Protein AF-A0AAV8UTL6-F1 (afdb_monomer_lite)

Radius of gyration: 18.71 Å; chains: 1; bounding box: 54×43×43 Å

Secondary structure (DSSP, 8-state):
--TTB---EEE-STTSPEEESEEEEE-TTS-EEEEESSPBPTT-HHHHHHHHHHHHHHTT--EEEEEEEEEGGG--HHHHT-S--EEEEE-GGGHHHHHHHHHTTPPBPTTSGGGTS-S-HHHHHHHHHSS---SPS--GGG-TT-HHHHHHHHHHHTT-EEEEEEEEE-SS--HHHHHHHHHHHHHHHT-S-TTS-------GGGGGTT-SPPPTT--

pLDDT: mean 83.45, std 11.79, range [44.88, 96.0]

Structure (mmCIF, N/CA/C/O backbone):
data_AF-A0AAV8UTL6-F1
#
_entry.id   AF-A0AAV8UTL6-F1
#
loop_
_atom_site.group_PDB
_atom_site.id
_atom_site.type_symbol
_atom_site.label_atom_id
_atom_site.label_alt_id
_atom_site.label_comp_id
_atom_site.label_asym_id
_atom_site.label_entity_id
_atom_site.label_seq_id
_atom_site.pdbx_PDB_ins_code
_atom_site.Cartn_x
_atom_site.Cartn_y
_atom_site.Cartn_z
_atom_site.occupancy
_atom_site.B_iso_or_equiv
_atom_site.auth_seq_id
_atom_site.auth_comp_id
_atom_site.auth_asym_id
_atom_site.auth_atom_id
_atom_site.pdbx_PDB_model_num
ATOM 1 N N . MET A 1 1 ? -0.624 -13.408 -18.157 1.00 60.72 1 MET A N 1
ATOM 2 C CA . MET A 1 1 ? -0.395 -11.960 -17.987 1.00 60.72 1 MET A CA 1
ATOM 3 C C . MET A 1 1 ? -1.710 -11.387 -17.497 1.00 60.72 1 MET A C 1
ATOM 5 O O . MET A 1 1 ? -2.721 -11.681 -18.124 1.00 60.72 1 MET A O 1
ATOM 9 N N . ASP A 1 2 ? -1.713 -10.711 -16.352 1.00 77.31 2 ASP A N 1
ATOM 10 C CA . ASP A 1 2 ? -2.924 -10.139 -15.753 1.00 77.31 2 ASP A CA 1
ATOM 11 C C . ASP A 1 2 ? -3.477 -9.016 -16.664 1.00 77.31 2 ASP A C 1
ATOM 13 O O . ASP A 1 2 ? -2.741 -8.070 -16.958 1.00 77.31 2 ASP A O 1
ATOM 17 N N . PRO A 1 3 ? -4.730 -9.112 -17.159 1.00 85.81 3 PRO A N 1
ATOM 18 C CA . PRO A 1 3 ? -5.322 -8.113 -18.052 1.00 85.81 3 PRO A CA 1
ATOM 19 C C . PRO A 1 3 ? -5.661 -6.782 -17.363 1.00 85.81 3 PRO A C 1
ATOM 21 O O . PRO A 1 3 ? -6.003 -5.810 -18.043 1.00 85.81 3 PRO A O 1
ATOM 24 N N . ASN A 1 4 ? -5.622 -6.728 -16.033 1.00 91.75 4 ASN A N 1
ATOM 25 C CA . ASN A 1 4 ? -5.938 -5.547 -15.239 1.00 91.75 4 ASN A CA 1
ATOM 26 C C . ASN A 1 4 ? -4.702 -4.703 -14.905 1.00 91.75 4 ASN A C 1
ATOM 28 O O . ASN A 1 4 ? -4.856 -3.586 -14.408 1.00 91.75 4 ASN A O 1
ATOM 32 N N . MET A 1 5 ? -3.501 -5.175 -15.248 1.00 90.38 5 MET A N 1
ATOM 33 C CA . MET A 1 5 ? -2.226 -4.486 -15.039 1.00 90.38 5 MET A CA 1
ATOM 34 C C . MET A 1 5 ? -1.613 -4.046 -16.370 1.00 90.38 5 MET A C 1
ATOM 36 O O . MET A 1 5 ? -1.829 -4.670 -17.411 1.00 90.38 5 MET A O 1
ATOM 40 N N . VAL A 1 6 ? -0.832 -2.962 -16.363 1.00 92.25 6 VAL A N 1
ATOM 41 C CA . VAL A 1 6 ? -0.047 -2.589 -17.550 1.00 92.25 6 VAL A CA 1
ATOM 42 C C . VAL A 1 6 ? 0.966 -3.710 -17.843 1.00 92.25 6 VAL A C 1
ATOM 44 O O . VAL A 1 6 ? 1.690 -4.125 -16.933 1.00 92.25 6 VAL A O 1
ATOM 47 N N . PRO A 1 7 ? 1.040 -4.222 -19.087 1.00 90.19 7 PRO A N 1
ATOM 48 C CA . PRO A 1 7 ? 1.925 -5.329 -19.413 1.00 90.19 7 PRO A CA 1
ATOM 49 C C . PRO A 1 7 ? 3.388 -4.893 -19.307 1.00 90.19 7 PRO A C 1
ATOM 51 O O . PRO A 1 7 ? 3.840 -3.994 -20.013 1.00 90.19 7 PRO A O 1
ATOM 54 N N . VAL A 1 8 ? 4.130 -5.567 -18.432 1.00 90.06 8 VAL A N 1
ATOM 55 C CA . VAL A 1 8 ? 5.570 -5.385 -18.231 1.00 90.06 8 VAL A CA 1
ATOM 56 C C . VAL A 1 8 ? 6.234 -6.754 -18.166 1.00 90.06 8 VAL A C 1
ATOM 58 O O . VAL A 1 8 ? 5.718 -7.681 -17.537 1.00 90.06 8 VAL A O 1
ATOM 61 N N . CYS A 1 9 ? 7.397 -6.857 -18.803 1.00 89.69 9 CYS A N 1
ATOM 62 C CA . CYS A 1 9 ? 8.352 -7.932 -18.591 1.00 89.69 9 CYS A CA 1
ATOM 63 C C . CYS A 1 9 ? 9.742 -7.336 -18.365 1.00 89.69 9 CYS A C 1
ATOM 65 O O . CYS A 1 9 ? 10.121 -6.369 -19.031 1.00 89.69 9 CYS A O 1
ATOM 67 N N . GLY A 1 10 ? 10.502 -7.914 -17.443 1.00 86.31 10 GLY A N 1
ATOM 68 C CA . GLY A 1 10 ? 11.852 -7.467 -17.123 1.00 86.31 10 GLY A CA 1
ATOM 69 C C . GLY A 1 10 ? 12.799 -8.625 -16.845 1.00 86.31 10 GLY A C 1
ATOM 70 O O . GLY A 1 10 ? 12.427 -9.797 -16.896 1.00 86.31 10 GLY A O 1
ATOM 71 N N . ASN A 1 11 ? 14.050 -8.287 -16.543 1.00 84.19 11 ASN A N 1
ATOM 72 C CA . ASN A 1 11 ? 15.004 -9.253 -16.017 1.00 84.19 11 ASN A CA 1
ATOM 73 C C . ASN A 1 11 ? 14.690 -9.495 -14.529 1.00 84.19 11 ASN A C 1
ATOM 75 O O . ASN A 1 11 ? 14.707 -8.551 -13.737 1.00 84.19 11 ASN A O 1
ATOM 79 N N . GLY A 1 12 ? 14.386 -10.741 -14.167 1.00 76.88 12 GLY A N 1
ATOM 80 C CA . GLY A 1 12 ? 14.052 -11.165 -12.806 1.00 76.88 12 GLY A CA 1
ATOM 81 C C . GLY A 1 12 ? 15.261 -11.373 -11.893 1.00 76.88 12 GLY A C 1
ATOM 82 O O . GLY A 1 12 ? 15.083 -11.666 -10.713 1.00 76.88 12 GLY A O 1
ATOM 83 N N . GLY A 1 13 ? 16.483 -11.192 -12.403 1.00 72.19 13 GLY A N 1
ATOM 84 C CA . GLY A 1 13 ? 17.714 -11.269 -11.622 1.00 72.19 13 GLY A CA 1
ATOM 85 C C . GLY A 1 13 ? 18.656 -12.390 -12.079 1.00 72.19 13 GLY A C 1
ATOM 86 O O . GLY A 1 13 ? 18.600 -12.831 -13.230 1.00 72.19 13 GLY A O 1
ATOM 87 N N . PRO A 1 14 ? 19.586 -12.830 -11.212 1.00 61.88 14 PRO A N 1
ATOM 88 C CA . PRO A 1 14 ? 20.537 -13.886 -11.545 1.00 61.88 14 PRO A CA 1
ATOM 89 C C . PRO A 1 14 ? 19.804 -15.191 -11.890 1.00 61.88 14 PRO A C 1
ATOM 91 O O . PRO A 1 14 ? 18.953 -15.634 -11.126 1.00 61.88 14 PRO A O 1
ATOM 94 N N . GLY A 1 15 ? 20.152 -15.821 -13.018 1.00 67.31 15 GLY A N 1
ATOM 95 C CA . GLY A 1 15 ? 19.594 -17.126 -13.409 1.00 67.31 15 GLY A CA 1
ATOM 96 C C . GLY A 1 15 ? 18.555 -17.122 -14.539 1.00 67.31 15 GLY A C 1
ATOM 97 O O . GLY A 1 15 ? 17.850 -18.111 -14.686 1.00 67.31 15 GLY A O 1
ATOM 98 N N . PHE A 1 16 ? 18.478 -16.063 -15.359 1.00 58.34 16 PHE A N 1
ATOM 99 C CA . PHE A 1 16 ? 17.581 -15.977 -16.531 1.00 58.34 16 PHE A CA 1
ATOM 100 C C . PHE A 1 16 ? 16.080 -16.096 -16.204 1.00 58.34 16 PHE A C 1
ATOM 102 O O . PHE A 1 16 ? 15.302 -16.611 -17.007 1.00 58.34 16 PHE A O 1
ATOM 109 N N . SER A 1 17 ? 15.644 -15.600 -15.045 1.00 80.56 17 SER A N 1
ATOM 110 C CA . SER A 1 17 ? 14.216 -15.463 -14.753 1.00 80.56 17 SER A CA 1
ATOM 111 C C . SER A 1 17 ? 13.640 -14.223 -15.446 1.00 80.56 17 SER A C 1
ATOM 113 O O . SER A 1 17 ? 14.290 -13.181 -15.551 1.00 80.56 17 SER A O 1
ATOM 115 N N . ILE A 1 18 ? 12.408 -14.334 -15.941 1.00 84.75 18 ILE A N 1
ATOM 116 C CA . ILE A 1 18 ? 11.639 -13.195 -16.453 1.00 84.75 18 ILE A CA 1
ATOM 117 C C . ILE A 1 18 ? 10.796 -12.668 -15.297 1.00 84.75 18 ILE A C 1
ATOM 119 O O . ILE A 1 18 ? 10.034 -13.439 -14.715 1.00 84.75 18 ILE A O 1
ATOM 123 N N . SER A 1 19 ? 10.913 -11.375 -14.992 1.00 87.25 19 SER A N 1
ATOM 124 C CA . SER A 1 19 ? 9.990 -10.711 -14.072 1.00 87.25 19 SER A CA 1
ATOM 125 C C . SER A 1 19 ? 8.744 -10.219 -14.792 1.00 87.25 19 SER A C 1
ATOM 127 O O . SER A 1 19 ? 8.789 -9.883 -15.980 1.00 87.25 19 SER A O 1
ATOM 129 N N . THR A 1 20 ? 7.620 -10.183 -14.077 1.00 89.06 20 THR A N 1
ATOM 130 C CA . THR A 1 20 ? 6.315 -9.771 -14.626 1.00 89.06 20 THR A CA 1
ATOM 131 C 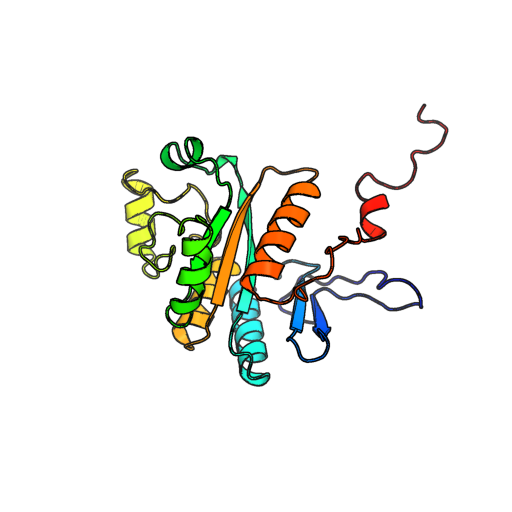C . THR A 1 20 ? 5.767 -8.511 -13.945 1.00 89.06 20 THR A C 1
ATOM 133 O O . THR A 1 20 ? 6.391 -7.950 -13.047 1.00 89.06 20 THR A O 1
ATOM 136 N N . GLY A 1 21 ? 4.606 -8.021 -14.396 1.00 86.56 21 GLY A N 1
ATOM 137 C CA . GLY A 1 21 ? 3.994 -6.784 -13.892 1.00 86.56 21 GLY A CA 1
ATOM 138 C C . GLY A 1 21 ? 3.586 -6.812 -12.412 1.00 86.56 21 GLY A C 1
ATOM 139 O O . GLY A 1 21 ? 3.448 -5.748 -11.809 1.00 86.56 21 GLY A O 1
ATOM 140 N N . CYS A 1 22 ? 3.416 -7.993 -11.819 1.00 89.38 22 CYS A N 1
ATOM 141 C CA . CYS A 1 22 ? 3.136 -8.172 -10.399 1.00 89.38 22 CYS A CA 1
ATOM 142 C C . CYS A 1 22 ? 3.635 -9.550 -9.960 1.00 89.38 22 CYS A C 1
ATOM 144 O O . CYS A 1 22 ? 3.341 -10.547 -10.619 1.00 89.38 22 CYS A O 1
ATOM 146 N N . GLU A 1 23 ? 4.399 -9.607 -8.875 1.00 89.00 23 GLU A N 1
ATOM 147 C CA . GLU A 1 23 ? 5.028 -10.841 -8.403 1.00 89.00 23 GLU A CA 1
ATOM 148 C C . GLU A 1 23 ? 4.709 -11.070 -6.931 1.00 89.00 23 GLU A C 1
ATOM 150 O O . GLU A 1 23 ? 4.752 -10.138 -6.130 1.00 89.00 23 GLU A O 1
ATOM 155 N N . MET A 1 24 ? 4.395 -12.315 -6.580 1.00 89.88 24 MET A N 1
ATOM 156 C CA . MET A 1 24 ? 4.140 -12.731 -5.206 1.00 89.88 24 MET A CA 1
ATOM 157 C C . MET A 1 24 ? 5.311 -13.575 -4.704 1.00 89.88 24 MET A C 1
ATOM 159 O O . MET A 1 24 ? 5.733 -14.517 -5.374 1.00 89.88 24 MET A O 1
ATOM 163 N N . PHE A 1 25 ? 5.819 -13.241 -3.523 1.00 89.19 25 PHE A N 1
ATOM 164 C CA . PHE A 1 25 ? 6.939 -13.907 -2.867 1.00 89.19 25 PHE A CA 1
ATOM 165 C C . PHE A 1 25 ? 6.471 -14.531 -1.554 1.00 89.19 25 PHE A C 1
ATOM 167 O O . PHE A 1 25 ? 5.815 -13.867 -0.754 1.00 89.19 25 PHE A O 1
ATOM 174 N N . ASP A 1 26 ? 6.821 -15.795 -1.326 1.00 88.88 26 ASP A N 1
ATOM 175 C CA . ASP A 1 26 ? 6.614 -16.476 -0.045 1.00 88.88 26 ASP A CA 1
ATOM 176 C C . ASP A 1 26 ? 7.681 -16.021 0.961 1.00 88.88 26 ASP A C 1
ATOM 178 O O . ASP A 1 26 ? 8.877 -16.011 0.655 1.00 88.88 26 ASP A O 1
ATOM 182 N N . LEU A 1 27 ? 7.248 -15.638 2.162 1.00 87.25 27 LEU A N 1
ATOM 183 C CA . LEU A 1 27 ? 8.110 -15.201 3.261 1.00 87.25 27 LEU A CA 1
ATOM 184 C C . LEU A 1 27 ? 8.444 -16.339 4.242 1.00 87.25 27 LEU A C 1
ATOM 186 O O . LEU A 1 27 ? 8.689 -16.096 5.425 1.00 87.25 27 LEU A O 1
ATOM 190 N N . GLY A 1 28 ? 8.437 -17.589 3.775 1.00 84.75 28 GLY A N 1
ATOM 191 C CA . GLY A 1 28 ? 8.820 -18.763 4.557 1.00 84.75 28 GLY A CA 1
ATOM 192 C C . GLY A 1 28 ? 7.801 -19.097 5.642 1.00 84.75 28 GLY A C 1
ATOM 193 O O . GLY A 1 28 ? 8.176 -19.351 6.786 1.00 84.75 28 GLY A O 1
ATOM 194 N N . GLY A 1 29 ? 6.511 -19.035 5.306 1.00 82.62 29 GLY A N 1
ATOM 195 C CA . GLY A 1 29 ? 5.413 -19.306 6.244 1.00 82.62 29 GLY A CA 1
ATOM 196 C C . GLY A 1 29 ? 5.044 -18.141 7.170 1.00 82.62 29 GLY A C 1
ATOM 197 O O . GLY A 1 29 ? 4.105 -18.269 7.949 1.00 82.62 29 GLY A O 1
ATOM 198 N N . LYS A 1 30 ? 5.732 -16.993 7.073 1.00 83.19 30 LYS A N 1
ATOM 199 C CA . LYS A 1 30 ? 5.349 -15.748 7.768 1.00 83.19 30 LYS A CA 1
ATOM 200 C C . LYS A 1 30 ? 4.286 -14.931 7.022 1.00 83.19 30 LYS A C 1
ATOM 202 O O . LYS A 1 30 ? 3.764 -13.970 7.573 1.00 83.19 30 LYS A O 1
ATOM 207 N N . GLY A 1 31 ? 4.004 -15.279 5.767 1.00 88.00 31 GLY A N 1
ATOM 208 C CA . GLY A 1 31 ? 3.062 -14.577 4.899 1.00 88.00 31 GLY A CA 1
ATOM 209 C C . GLY A 1 31 ? 3.580 -14.455 3.469 1.00 88.00 31 GLY A C 1
ATOM 210 O O . GLY A 1 31 ? 4.500 -15.167 3.064 1.00 88.00 31 GLY A O 1
ATOM 211 N N . TYR A 1 32 ? 3.000 -13.519 2.723 1.00 91.12 32 TYR A N 1
ATOM 212 C CA . TYR A 1 32 ? 3.350 -13.244 1.334 1.00 91.12 32 TYR A CA 1
ATOM 213 C C . TYR A 1 32 ? 3.685 -11.764 1.150 1.00 91.12 32 TYR A C 1
ATOM 215 O O . TYR A 1 32 ? 3.046 -10.899 1.748 1.00 91.12 32 TYR A O 1
ATOM 223 N N . ALA A 1 33 ? 4.652 -11.466 0.285 1.00 91.75 33 ALA A N 1
ATOM 224 C CA . ALA A 1 33 ? 4.898 -10.117 -0.210 1.00 91.75 33 ALA A CA 1
ATOM 225 C C . ALA A 1 33 ? 4.444 -10.017 -1.667 1.00 91.75 33 ALA A C 1
ATOM 227 O O . ALA A 1 33 ? 4.865 -10.812 -2.504 1.00 91.75 33 ALA A O 1
ATOM 228 N N . LEU A 1 34 ? 3.610 -9.026 -1.976 1.00 92.19 34 LEU A N 1
ATOM 229 C CA . LEU A 1 34 ? 3.191 -8.724 -3.341 1.00 92.19 34 LEU A CA 1
ATOM 230 C C . LEU A 1 34 ? 3.924 -7.475 -3.834 1.00 92.19 34 LEU A C 1
ATOM 232 O O . LEU A 1 34 ? 3.836 -6.416 -3.214 1.00 92.19 34 LEU A O 1
ATOM 236 N N . LEU A 1 35 ? 4.633 -7.593 -4.954 1.00 91.31 35 LEU A N 1
ATOM 237 C CA . LEU A 1 35 ? 5.416 -6.515 -5.544 1.00 91.31 35 LEU A CA 1
ATOM 238 C C . LEU A 1 35 ? 4.849 -6.122 -6.913 1.00 91.31 35 LEU A C 1
ATOM 240 O O . LEU A 1 35 ? 5.167 -6.766 -7.919 1.00 91.31 35 LEU A O 1
ATOM 244 N N . PRO A 1 36 ? 4.041 -5.050 -6.991 1.00 90.75 36 PRO A N 1
ATOM 245 C CA . PRO A 1 36 ? 3.632 -4.498 -8.272 1.00 90.75 36 PRO A CA 1
ATOM 246 C C . PRO A 1 36 ? 4.821 -3.790 -8.939 1.00 90.75 36 PRO A C 1
ATOM 248 O O . PRO A 1 36 ? 5.465 -2.919 -8.353 1.00 90.75 36 PRO A O 1
ATOM 251 N N . ARG A 1 37 ? 5.118 -4.160 -10.187 1.00 89.81 37 ARG A N 1
ATOM 252 C CA . ARG A 1 37 ? 6.115 -3.502 -11.057 1.00 89.81 37 ARG A CA 1
ATOM 253 C C . ARG A 1 37 ? 5.480 -2.539 -12.052 1.00 89.81 37 ARG A C 1
ATOM 255 O O . ARG A 1 37 ? 6.174 -1.728 -12.658 1.00 89.81 37 ARG A O 1
ATOM 262 N N . ALA A 1 38 ? 4.170 -2.642 -12.222 1.00 91.88 38 ALA A N 1
ATOM 263 C CA . ALA A 1 38 ? 3.376 -1.801 -13.090 1.00 91.88 38 ALA A CA 1
ATOM 264 C C . ALA A 1 38 ? 2.117 -1.341 -12.340 1.00 91.88 38 ALA A C 1
ATOM 266 O O . ALA A 1 38 ? 1.667 -2.034 -11.428 1.00 91.88 38 ALA A O 1
ATOM 267 N N . PRO A 1 39 ? 1.532 -0.188 -12.690 1.00 91.69 39 PRO A N 1
ATOM 268 C CA . PRO A 1 39 ? 0.230 0.194 -12.165 1.00 91.69 39 PRO A CA 1
ATOM 269 C C . PRO A 1 39 ? -0.893 -0.623 -12.832 1.00 91.69 39 PRO A C 1
ATOM 271 O O . PRO A 1 39 ? -0.687 -1.216 -13.902 1.00 91.69 39 PRO A O 1
ATOM 274 N N . PRO A 1 40 ? -2.114 -0.595 -12.267 1.00 92.56 40 PRO A N 1
ATOM 275 C CA . PRO A 1 40 ? -3.302 -1.050 -12.973 1.00 92.56 40 PRO A CA 1
ATOM 276 C C . PRO A 1 40 ? -3.449 -0.354 -14.328 1.00 92.56 40 PRO A C 1
ATOM 278 O O . PRO A 1 40 ? -3.169 0.841 -14.467 1.00 92.56 40 PRO A O 1
ATOM 281 N N . ALA A 1 41 ? -3.918 -1.095 -15.327 1.00 92.50 41 ALA A N 1
ATOM 282 C CA . ALA A 1 41 ? -4.185 -0.551 -16.649 1.00 92.50 41 ALA A CA 1
ATOM 283 C C . ALA A 1 41 ? -5.256 0.561 -16.587 1.00 92.50 41 ALA A C 1
ATOM 285 O O . ALA A 1 41 ? -6.115 0.557 -15.693 1.00 92.50 41 ALA A O 1
ATOM 286 N N . PRO A 1 42 ? -5.252 1.523 -17.531 1.00 91.06 42 PRO A N 1
ATOM 287 C CA . PRO A 1 42 ? -6.240 2.598 -17.557 1.00 91.06 42 PRO A CA 1
ATOM 288 C C . PRO A 1 42 ? -7.679 2.067 -17.478 1.00 91.06 42 PRO A C 1
ATOM 290 O O . PRO A 1 42 ? -8.076 1.184 -18.235 1.00 91.06 42 PRO A O 1
ATOM 293 N N . GLY A 1 43 ? -8.460 2.585 -16.525 1.00 91.94 43 GLY A N 1
ATOM 294 C CA . GLY A 1 43 ? -9.843 2.151 -16.287 1.00 91.94 43 GLY A CA 1
ATOM 295 C C . GLY A 1 43 ? -9.999 0.785 -15.601 1.00 91.94 43 GLY A C 1
ATOM 296 O O . GLY A 1 43 ? -11.128 0.356 -15.378 1.00 91.94 43 GLY A O 1
ATOM 297 N N . ARG A 1 44 ? -8.905 0.105 -15.230 1.00 94.38 44 ARG A N 1
ATOM 298 C CA . ARG A 1 44 ? -8.929 -1.233 -14.610 1.00 94.38 44 ARG A CA 1
ATOM 299 C C . ARG A 1 44 ? -8.712 -1.247 -13.102 1.00 94.38 44 ARG A C 1
ATOM 301 O O . ARG A 1 44 ? -8.783 -2.314 -12.514 1.00 94.38 44 ARG A O 1
ATOM 308 N N . ALA A 1 45 ? -8.535 -0.095 -12.453 1.00 92.62 45 ALA A N 1
ATOM 309 C CA . ALA A 1 45 ? -8.282 -0.018 -11.010 1.00 92.62 45 ALA A CA 1
ATOM 310 C C . ALA A 1 45 ? -9.308 -0.786 -10.151 1.00 92.62 45 ALA A C 1
ATOM 312 O O . ALA A 1 45 ? -8.917 -1.477 -9.219 1.00 92.62 45 ALA A O 1
ATOM 313 N N . ALA A 1 46 ? -10.602 -0.710 -10.485 1.00 93.75 46 ALA A N 1
ATOM 314 C CA . ALA A 1 46 ? -11.644 -1.453 -9.771 1.00 93.75 46 ALA A CA 1
ATOM 315 C C . ALA A 1 46 ? -11.549 -2.971 -10.005 1.00 93.75 46 ALA A C 1
ATOM 317 O O . ALA A 1 46 ? -11.669 -3.745 -9.064 1.00 93.75 46 ALA A O 1
ATOM 318 N N . ALA A 1 47 ? -11.286 -3.394 -11.246 1.00 95.81 47 ALA A N 1
ATOM 319 C CA . ALA A 1 47 ? -11.112 -4.806 -11.575 1.00 95.81 47 ALA A CA 1
ATOM 320 C C . ALA A 1 47 ? -9.855 -5.393 -10.909 1.00 95.81 47 ALA A C 1
ATOM 322 O O . ALA A 1 47 ? -9.934 -6.464 -10.322 1.00 95.81 47 ALA A O 1
ATOM 323 N N . ALA A 1 48 ? -8.741 -4.653 -10.919 1.00 94.31 48 ALA A N 1
ATOM 324 C CA . ALA A 1 48 ? -7.505 -5.031 -10.237 1.00 94.31 48 ALA A CA 1
ATOM 325 C C . ALA A 1 48 ? -7.697 -5.138 -8.715 1.00 94.31 48 ALA A C 1
ATOM 327 O O . ALA A 1 48 ? -7.226 -6.086 -8.097 1.00 94.31 48 ALA A O 1
ATOM 328 N N . ALA A 1 49 ? -8.401 -4.181 -8.099 1.00 94.75 49 ALA A N 1
ATOM 329 C CA . ALA A 1 49 ? -8.687 -4.216 -6.664 1.00 94.75 49 ALA A CA 1
ATOM 330 C C . ALA A 1 49 ? -9.562 -5.420 -6.289 1.00 94.75 49 ALA A C 1
ATOM 332 O O . ALA A 1 49 ? -9.272 -6.111 -5.315 1.00 94.75 49 ALA A O 1
ATOM 333 N N . LYS A 1 50 ? -10.590 -5.699 -7.100 1.00 96.00 50 LYS A N 1
ATOM 334 C CA . LYS A 1 50 ? -11.450 -6.872 -6.948 1.00 96.00 50 LYS A CA 1
ATOM 335 C C . LYS A 1 50 ? -10.657 -8.176 -7.050 1.00 96.00 50 LYS A C 1
ATOM 337 O O . LYS A 1 50 ? -10.796 -9.026 -6.180 1.00 96.00 50 LYS A O 1
ATOM 342 N N . GLU A 1 51 ? -9.833 -8.321 -8.084 1.00 94.56 51 GLU A N 1
ATOM 343 C CA . GLU A 1 51 ? -9.017 -9.521 -8.303 1.00 94.56 51 GLU A CA 1
ATOM 344 C C . GLU A 1 51 ? -8.010 -9.737 -7.170 1.00 94.56 51 GLU A C 1
ATOM 346 O O . GLU A 1 51 ? -7.847 -10.860 -6.696 1.00 94.56 51 GLU A O 1
ATOM 351 N N . LEU A 1 52 ? -7.393 -8.664 -6.666 1.00 93.19 52 LEU A N 1
ATOM 352 C CA . LEU A 1 52 ? -6.520 -8.753 -5.501 1.00 93.19 52 LEU A CA 1
ATOM 353 C C . LEU A 1 52 ? -7.296 -9.198 -4.252 1.00 93.19 52 LEU A C 1
ATOM 355 O O . LEU A 1 52 ? -6.836 -10.090 -3.543 1.00 93.19 52 LEU A O 1
ATOM 359 N N . ALA A 1 53 ? -8.479 -8.633 -3.995 1.00 94.31 53 ALA A N 1
ATOM 360 C CA . ALA A 1 53 ? -9.329 -9.054 -2.880 1.00 94.31 53 ALA A CA 1
ATOM 361 C C . ALA A 1 53 ? -9.769 -10.527 -3.004 1.00 94.31 53 ALA A C 1
ATOM 363 O O . ALA A 1 53 ? -9.750 -11.256 -2.010 1.00 94.31 53 ALA A O 1
ATOM 364 N N . ASP A 1 54 ? -10.103 -10.985 -4.216 1.00 94.56 54 ASP A N 1
ATOM 365 C CA . ASP A 1 54 ? -10.408 -12.393 -4.508 1.00 94.56 54 ASP A CA 1
ATOM 366 C C . ASP A 1 54 ? -9.190 -13.291 -4.197 1.00 94.56 54 ASP A C 1
ATOM 368 O O . ASP A 1 54 ? -9.323 -14.329 -3.540 1.00 94.56 54 ASP A O 1
ATOM 372 N N . LEU A 1 55 ? -7.987 -12.869 -4.607 1.00 91.25 55 LEU A N 1
ATOM 373 C CA . LEU A 1 55 ? -6.736 -13.582 -4.342 1.00 91.25 55 LEU A CA 1
ATOM 374 C C . LEU A 1 55 ? -6.462 -13.709 -2.838 1.00 91.25 55 LEU A C 1
ATOM 376 O O . LEU A 1 55 ? -6.227 -14.819 -2.360 1.00 91.25 55 LEU A O 1
ATOM 380 N N . ILE A 1 56 ? -6.539 -12.603 -2.095 1.00 92.06 56 ILE A N 1
ATOM 381 C CA . ILE A 1 56 ? -6.345 -12.554 -0.635 1.00 92.06 56 ILE A CA 1
ATOM 382 C C . ILE A 1 56 ? -7.281 -13.545 0.058 1.00 92.06 56 ILE A C 1
ATOM 384 O O . ILE A 1 56 ? -6.840 -14.368 0.863 1.00 92.06 56 ILE A O 1
ATOM 388 N N . GLN A 1 57 ? -8.568 -13.493 -0.286 1.00 91.00 57 GLN A N 1
ATOM 389 C CA . GLN A 1 57 ? -9.582 -14.338 0.330 1.00 91.00 57 GLN A CA 1
ATOM 390 C C . GLN A 1 57 ? -9.353 -15.821 0.010 1.00 91.00 57 GLN A C 1
ATOM 392 O O . GLN A 1 57 ? -9.480 -16.667 0.893 1.00 91.00 57 GLN A O 1
ATOM 397 N N . SER A 1 58 ? -8.958 -16.144 -1.228 1.00 91.56 58 SER A N 1
ATOM 398 C CA . SER A 1 58 ? -8.660 -17.525 -1.636 1.00 91.56 58 SER A CA 1
ATOM 399 C C . SER A 1 58 ? -7.447 -18.134 -0.922 1.00 91.56 58 SER A C 1
ATOM 401 O O . SER A 1 58 ? -7.402 -19.348 -0.737 1.00 91.56 58 SER A O 1
ATOM 403 N N . HIS A 1 59 ? -6.495 -17.304 -0.487 1.00 88.31 59 HIS A N 1
ATOM 404 C CA . HIS A 1 59 ? -5.297 -17.734 0.240 1.00 88.31 59 HIS A CA 1
ATOM 405 C C . HIS A 1 59 ? -5.475 -17.706 1.766 1.00 88.31 59 HIS A C 1
ATOM 407 O O . HIS A 1 59 ? -4.541 -18.047 2.487 1.00 88.31 59 HIS A O 1
ATOM 413 N N . GLY A 1 60 ? -6.653 -17.312 2.269 1.00 86.38 60 GLY A N 1
ATOM 414 C CA . GLY A 1 60 ? -6.923 -17.245 3.706 1.00 86.38 60 GLY A CA 1
ATOM 415 C C . GLY A 1 60 ? -6.042 -16.235 4.444 1.00 86.38 60 GLY A C 1
ATOM 416 O O . GLY A 1 60 ? -5.732 -16.438 5.614 1.00 86.38 60 GLY A O 1
ATOM 417 N N . VAL A 1 61 ? -5.603 -15.173 3.762 1.00 88.00 61 VAL A N 1
ATOM 418 C CA . VAL A 1 61 ? -4.782 -14.120 4.372 1.00 88.00 61 VAL A CA 1
ATOM 419 C C . VAL A 1 61 ? -5.630 -13.348 5.385 1.00 88.00 61 VAL A C 1
ATOM 421 O O . VAL A 1 61 ? -6.658 -12.776 5.026 1.00 88.00 61 VAL A O 1
ATOM 424 N N . GLU A 1 62 ? -5.195 -13.336 6.647 1.00 85.62 62 GLU A N 1
ATOM 425 C CA . GLU A 1 62 ? -5.937 -12.713 7.752 1.00 85.62 62 GLU A CA 1
ATOM 426 C C . GLU A 1 62 ? -5.812 -11.186 7.762 1.00 85.62 62 GLU A C 1
ATOM 428 O O . GLU A 1 62 ? -6.792 -10.486 8.009 1.00 85.62 62 GLU A O 1
ATOM 433 N N . GLU A 1 63 ? -4.616 -10.670 7.472 1.00 90.31 63 GLU A N 1
ATOM 434 C CA . GLU A 1 63 ? -4.294 -9.246 7.537 1.00 90.31 63 GLU A CA 1
ATOM 435 C C . GLU A 1 63 ? -3.433 -8.818 6.346 1.00 90.31 63 GLU A C 1
ATOM 437 O O . GLU A 1 63 ? -2.534 -9.535 5.905 1.00 90.31 63 GLU A O 1
ATOM 442 N N . ILE A 1 64 ? -3.683 -7.609 5.845 1.00 93.75 64 ILE A N 1
ATOM 443 C CA . ILE A 1 64 ? -2.919 -6.992 4.761 1.00 93.75 64 ILE A CA 1
ATOM 444 C C . ILE A 1 64 ? -2.297 -5.703 5.271 1.00 93.75 64 ILE A C 1
ATOM 446 O O . ILE A 1 64 ? -2.988 -4.827 5.795 1.00 93.75 64 ILE A O 1
ATOM 450 N N . PHE A 1 65 ? -0.999 -5.553 5.027 1.00 94.62 65 PHE A N 1
ATOM 451 C CA . PHE A 1 65 ? -0.272 -4.316 5.266 1.00 94.62 65 PHE A CA 1
ATOM 452 C C . PHE A 1 65 ? 0.199 -3.729 3.933 1.00 94.62 65 PHE A C 1
ATOM 454 O O . PHE A 1 65 ? 1.126 -4.235 3.304 1.00 94.62 65 PHE A O 1
ATOM 461 N N . LEU A 1 66 ? -0.473 -2.675 3.476 1.00 95.25 66 LEU A N 1
ATOM 462 C CA . LEU A 1 66 ? -0.192 -2.000 2.217 1.00 95.25 66 LEU A CA 1
ATOM 463 C C . LEU A 1 66 ? 0.702 -0.783 2.442 1.00 95.25 66 LEU A C 1
ATOM 465 O O . LEU A 1 66 ? 0.388 0.094 3.244 1.00 95.25 66 LEU A O 1
ATOM 469 N N . LEU A 1 67 ? 1.774 -0.702 1.662 1.00 95.31 67 LEU A N 1
ATOM 470 C CA . LEU A 1 67 ? 2.644 0.465 1.595 1.00 95.31 67 LEU A CA 1
ATOM 471 C C . LEU A 1 67 ? 2.207 1.374 0.451 1.00 95.31 67 LEU A C 1
ATOM 473 O O . LEU A 1 67 ? 2.073 0.931 -0.691 1.00 95.31 67 LEU A O 1
ATOM 477 N N . ALA A 1 68 ? 1.976 2.643 0.760 1.00 93.75 68 ALA A N 1
ATOM 478 C CA . ALA A 1 68 ? 1.549 3.641 -0.204 1.00 93.75 68 ALA A CA 1
ATOM 479 C C . ALA A 1 68 ? 2.232 4.986 0.058 1.00 93.75 68 ALA A C 1
ATOM 481 O O . ALA A 1 68 ? 2.764 5.260 1.134 1.00 93.75 68 ALA A O 1
ATOM 482 N N . SER A 1 69 ? 2.175 5.867 -0.931 1.00 91.81 69 SER A N 1
ATOM 483 C CA . SER A 1 69 ? 2.653 7.236 -0.799 1.00 91.81 69 SER A CA 1
ATOM 484 C C . SER A 1 69 ? 1.634 8.237 -1.329 1.00 91.81 69 SER A C 1
ATOM 486 O O . SER A 1 69 ? 0.702 7.890 -2.061 1.00 91.81 69 SER A O 1
ATOM 488 N N . SER A 1 70 ? 1.800 9.491 -0.923 1.00 89.19 70 SER A N 1
ATOM 489 C CA . SER A 1 70 ? 1.098 10.633 -1.503 1.00 89.19 70 SER A CA 1
ATOM 490 C C . SER A 1 70 ? 2.057 11.801 -1.706 1.00 89.19 70 SER A C 1
ATOM 492 O O . SER A 1 70 ? 3.131 11.854 -1.105 1.00 89.19 70 SER A O 1
ATOM 494 N N . TYR A 1 71 ? 1.660 12.749 -2.549 1.00 87.19 71 TYR A N 1
ATOM 495 C CA . TYR A 1 71 ? 2.464 13.923 -2.855 1.00 87.19 71 TYR A CA 1
ATOM 496 C C . TYR A 1 71 ? 2.577 14.847 -1.637 1.00 87.19 71 TYR A C 1
ATOM 498 O O . TYR A 1 71 ? 1.569 15.302 -1.093 1.00 87.19 71 TYR A O 1
ATOM 506 N N . ALA A 1 72 ? 3.806 15.161 -1.224 1.00 87.06 72 ALA A N 1
ATOM 507 C CA . ALA A 1 72 ? 4.069 15.978 -0.041 1.00 87.06 72 ALA A CA 1
ATOM 508 C C . ALA A 1 72 ? 3.528 17.410 -0.144 1.00 87.06 72 ALA A C 1
ATOM 510 O O . ALA A 1 72 ? 3.133 17.975 0.873 1.00 87.06 72 ALA A O 1
ATOM 511 N N . GLY A 1 73 ? 3.434 17.974 -1.353 1.00 83.50 73 GLY A N 1
ATOM 512 C CA . GLY A 1 73 ? 2.817 19.288 -1.562 1.00 83.50 73 GLY A CA 1
ATOM 513 C C . GLY A 1 73 ? 1.298 19.312 -1.346 1.00 83.50 73 GLY A C 1
ATOM 514 O O . GLY A 1 73 ? 0.715 20.387 -1.312 1.00 83.50 73 GLY A O 1
ATOM 515 N N . GLY A 1 74 ? 0.652 18.150 -1.182 1.00 77.69 74 GLY A N 1
ATOM 516 C CA . GLY A 1 74 ? -0.761 18.040 -0.803 1.00 77.69 74 GLY A CA 1
ATOM 517 C C . GLY A 1 74 ? -1.026 18.152 0.705 1.00 77.69 74 GLY A C 1
ATOM 518 O O . GLY A 1 74 ? -2.185 18.127 1.128 1.00 77.69 74 GLY A O 1
ATOM 519 N N . ARG A 1 75 ? 0.029 18.253 1.528 1.00 83.88 75 ARG A N 1
ATOM 520 C CA . ARG A 1 75 ? -0.094 18.414 2.984 1.00 83.88 75 ARG A CA 1
ATOM 521 C C . ARG A 1 75 ? -0.732 19.757 3.337 1.00 83.88 75 ARG A C 1
ATOM 523 O O . ARG A 1 75 ? -0.413 20.775 2.729 1.00 83.88 75 ARG A O 1
ATOM 530 N N . ARG A 1 76 ? -1.592 19.760 4.357 1.00 77.62 76 ARG A N 1
ATOM 531 C CA . ARG A 1 76 ? -2.164 20.989 4.940 1.00 77.62 76 ARG A CA 1
ATOM 532 C C . ARG A 1 76 ? -1.333 21.492 6.119 1.00 77.62 76 ARG A C 1
ATOM 534 O O . ARG A 1 76 ? -0.554 20.736 6.693 1.00 77.62 76 ARG A O 1
ATOM 541 N N . ASP A 1 77 ? -1.551 22.739 6.528 1.00 74.81 77 ASP A N 1
ATOM 542 C CA . ASP A 1 77 ? -0.813 23.403 7.615 1.00 74.81 77 ASP A CA 1
ATOM 543 C C . ASP A 1 77 ? -0.773 22.590 8.915 1.00 74.81 77 ASP A C 1
ATOM 545 O O . ASP A 1 77 ? 0.286 22.455 9.528 1.00 74.81 77 ASP A O 1
ATOM 549 N N . ALA A 1 78 ? -1.896 21.964 9.289 1.00 70.69 78 ALA A N 1
ATOM 550 C CA . ALA A 1 78 ? -1.980 21.081 10.456 1.00 70.69 78 ALA A CA 1
ATOM 551 C C . ALA A 1 78 ? -0.977 19.917 10.398 1.00 70.69 78 ALA A C 1
ATOM 553 O O . ALA A 1 78 ? -0.507 19.439 11.425 1.00 70.69 78 ALA A O 1
ATOM 554 N N . GLN A 1 79 ? -0.627 19.482 9.189 1.00 77.12 79 GLN A N 1
ATOM 555 C CA . GLN A 1 79 ? 0.327 18.413 8.953 1.00 77.12 79 GLN A CA 1
ATOM 556 C C . GLN A 1 79 ? 1.744 18.958 8.850 1.00 77.12 79 GLN A C 1
ATOM 558 O O . GLN A 1 79 ? 2.660 18.241 9.212 1.00 77.12 79 GLN A O 1
ATOM 563 N N . LEU A 1 80 ? 1.968 20.188 8.374 1.00 78.00 80 LEU A N 1
ATOM 564 C CA . LEU A 1 80 ? 3.309 20.786 8.265 1.00 78.00 80 LEU A CA 1
ATOM 565 C C . LEU A 1 80 ? 3.983 20.996 9.627 1.00 78.00 80 LEU A C 1
ATOM 567 O O . LEU A 1 80 ? 5.206 20.916 9.709 1.00 78.00 80 LEU A O 1
ATOM 571 N N . GLY A 1 81 ? 3.193 21.231 10.679 1.00 74.12 81 GLY A N 1
ATOM 572 C CA . GLY A 1 81 ? 3.684 21.318 12.058 1.00 74.12 81 GLY A CA 1
ATOM 573 C C . GLY A 1 81 ? 3.981 19.967 12.721 1.00 74.12 81 GLY A C 1
ATOM 574 O O . GLY A 1 81 ? 4.611 19.943 13.776 1.00 74.12 81 GLY A O 1
ATOM 575 N N . ASP A 1 82 ? 3.539 18.857 12.123 1.00 78.25 82 ASP A N 1
ATOM 576 C CA . ASP A 1 82 ? 3.817 17.503 12.601 1.00 78.25 82 ASP A CA 1
ATOM 577 C C . ASP A 1 82 ? 5.214 17.050 12.148 1.00 78.25 82 ASP A C 1
ATOM 579 O O . ASP A 1 82 ? 5.620 17.253 10.997 1.00 78.25 82 ASP A O 1
ATOM 583 N N . SER A 1 83 ? 5.950 16.413 13.059 1.00 74.88 83 SER A N 1
ATOM 584 C CA . SER A 1 83 ? 7.252 15.816 12.764 1.00 74.88 83 SER A CA 1
ATOM 585 C C . SER A 1 83 ? 7.128 14.561 11.898 1.00 74.88 83 SER A C 1
ATOM 587 O O . SER A 1 83 ? 8.074 14.218 11.186 1.00 74.88 83 SER A O 1
ATOM 589 N N . SER A 1 84 ? 5.975 13.887 11.917 1.00 86.06 84 SER A N 1
ATOM 590 C CA . SER A 1 84 ? 5.747 12.660 11.158 1.00 86.06 84 SER A CA 1
ATOM 591 C C . SER A 1 84 ? 5.211 12.926 9.750 1.00 86.06 84 SER A C 1
ATOM 593 O O . SER A 1 84 ? 4.188 13.581 9.551 1.00 86.06 84 SER A O 1
ATOM 595 N N . ARG A 1 85 ? 5.871 12.334 8.748 1.00 90.94 85 ARG A N 1
ATOM 596 C CA . ARG A 1 85 ? 5.387 12.266 7.353 1.00 90.94 85 ARG A CA 1
ATOM 597 C C . ARG A 1 85 ? 4.480 11.062 7.101 1.00 90.94 85 ARG A C 1
ATOM 599 O O . ARG A 1 85 ? 3.982 10.899 5.985 1.00 90.94 85 ARG A O 1
ATOM 606 N N . LEU A 1 86 ? 4.300 10.216 8.113 1.00 93.19 86 LEU A N 1
ATOM 607 C CA . LEU A 1 86 ? 3.521 8.992 8.039 1.00 93.19 86 LEU A CA 1
ATOM 608 C C . LEU A 1 86 ? 2.082 9.242 8.476 1.00 93.19 86 LEU A C 1
ATOM 610 O O . LEU A 1 86 ? 1.811 9.969 9.433 1.00 93.19 86 LEU A O 1
ATOM 614 N N . ARG A 1 87 ? 1.160 8.586 7.786 1.00 92.75 87 ARG A N 1
ATOM 615 C CA . ARG A 1 87 ? -0.247 8.445 8.155 1.00 92.75 87 ARG A CA 1
ATOM 616 C C . ARG A 1 87 ? -0.664 7.008 7.940 1.00 92.75 87 ARG A C 1
ATOM 618 O O . ARG A 1 87 ? -0.029 6.286 7.173 1.00 92.75 87 ARG A O 1
ATOM 625 N N . TYR A 1 88 ? -1.761 6.605 8.558 1.00 94.00 88 TYR A N 1
ATOM 626 C CA . TYR A 1 88 ? -2.372 5.332 8.218 1.00 94.00 88 TYR A CA 1
ATOM 627 C C . TYR A 1 88 ? -3.871 5.445 7.955 1.00 94.00 88 TYR A C 1
ATOM 629 O O . TYR A 1 88 ? -4.543 6.366 8.423 1.00 94.00 88 TYR A O 1
ATOM 637 N N . MET A 1 89 ? -4.379 4.476 7.201 1.00 94.19 89 MET A N 1
ATOM 638 C CA . MET A 1 89 ? -5.803 4.220 6.998 1.00 94.19 89 MET A CA 1
ATOM 639 C C . MET A 1 89 ? -6.071 2.735 7.240 1.00 94.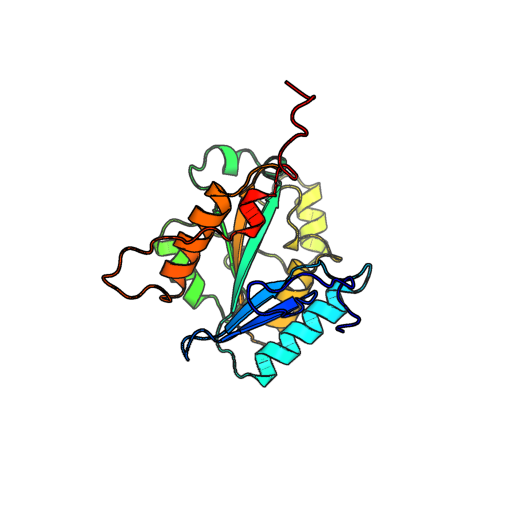19 89 MET A C 1
ATOM 641 O O . MET A 1 89 ? -5.208 1.908 6.952 1.00 94.19 89 MET A O 1
ATOM 645 N N . VAL A 1 90 ? -7.249 2.381 7.742 1.00 95.06 90 VAL A N 1
ATOM 646 C CA . VAL A 1 90 ? -7.628 0.987 8.015 1.00 95.06 90 VAL A CA 1
ATOM 647 C C . VAL A 1 90 ? -9.051 0.693 7.563 1.00 95.06 90 VAL A C 1
ATOM 649 O O . VAL A 1 90 ? -9.921 1.564 7.598 1.00 95.06 90 VAL A O 1
ATOM 652 N N . THR A 1 91 ? -9.310 -0.548 7.166 1.00 94.94 91 THR A N 1
ATOM 653 C CA . THR A 1 91 ? -10.676 -1.083 7.102 1.00 94.94 91 THR A CA 1
ATOM 654 C C . THR A 1 91 ? -11.183 -1.394 8.513 1.00 94.94 91 THR A C 1
ATOM 656 O O . THR A 1 91 ? -10.405 -1.535 9.459 1.00 94.94 91 THR A O 1
ATOM 659 N N . THR A 1 92 ? -12.499 -1.515 8.674 1.00 93.44 92 THR A N 1
ATOM 660 C CA . THR A 1 92 ? -13.160 -1.847 9.950 1.00 93.44 92 THR A CA 1
ATOM 661 C C . THR A 1 92 ? -12.557 -3.081 10.628 1.00 93.44 92 THR A C 1
ATOM 663 O O . THR A 1 92 ? -12.272 -3.019 11.826 1.00 93.44 92 THR A O 1
ATOM 666 N N . PRO A 1 93 ? -12.284 -4.190 9.911 1.00 92.88 93 PRO A N 1
ATOM 667 C CA . PRO A 1 93 ? -11.686 -5.377 10.523 1.00 92.88 93 PRO A CA 1
ATOM 668 C C . PRO A 1 93 ? -10.245 -5.156 11.018 1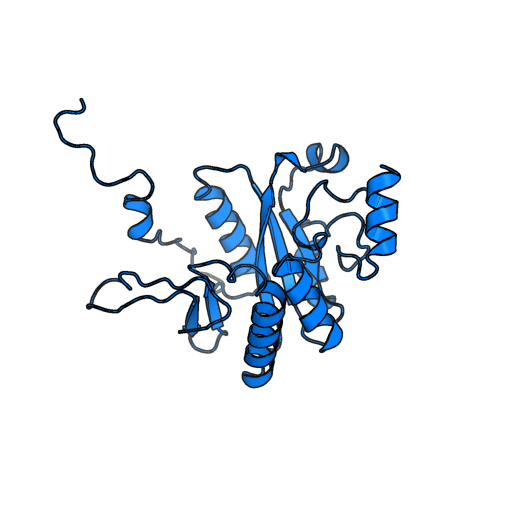.00 92.88 93 PRO A C 1
ATOM 670 O O . PRO A 1 93 ? -9.797 -5.862 11.917 1.00 92.88 93 PRO A O 1
ATOM 673 N N . ALA A 1 94 ? -9.531 -4.156 10.488 1.00 92.19 94 ALA A N 1
ATOM 674 C CA . ALA A 1 94 ? -8.148 -3.836 10.846 1.00 92.19 94 ALA A CA 1
ATOM 675 C C . ALA A 1 94 ? -8.012 -2.802 11.984 1.00 92.19 94 ALA A C 1
ATOM 677 O O . ALA A 1 94 ? -6.902 -2.349 12.274 1.00 92.19 94 ALA A O 1
ATOM 678 N N . LEU A 1 95 ? -9.100 -2.436 12.678 1.00 88.56 95 LEU A N 1
ATOM 679 C CA . LEU A 1 95 ? -9.046 -1.466 13.783 1.00 88.56 95 LEU A CA 1
ATOM 680 C C . LEU A 1 95 ? -8.077 -1.881 14.904 1.00 88.56 95 LEU A C 1
ATOM 682 O O . LEU A 1 95 ? -7.408 -1.020 15.468 1.00 88.56 95 LEU A O 1
ATOM 686 N N . LYS A 1 96 ? -7.912 -3.182 15.174 1.00 85.25 96 LYS A N 1
ATOM 687 C CA . LYS A 1 96 ? -6.910 -3.670 16.142 1.00 85.25 96 LYS A CA 1
ATOM 688 C C . LYS A 1 96 ? -5.474 -3.376 15.700 1.00 85.25 96 LYS A C 1
ATOM 690 O O . LYS A 1 96 ? -4.640 -3.003 16.519 1.00 85.25 96 LYS A O 1
ATOM 695 N N . LEU A 1 97 ? -5.182 -3.480 14.402 1.00 84.19 97 LEU A N 1
ATOM 696 C CA . LEU A 1 97 ? -3.860 -3.148 13.868 1.00 84.19 97 LEU A CA 1
ATOM 697 C C . LEU A 1 97 ? -3.553 -1.649 14.019 1.00 84.19 97 LEU A C 1
ATOM 699 O O . LEU A 1 97 ? -2.401 -1.272 14.237 1.00 84.19 97 LEU A O 1
ATOM 703 N N . SER A 1 98 ? -4.587 -0.798 13.989 1.00 88.38 98 SER A N 1
ATOM 704 C CA . SER A 1 98 ? -4.439 0.646 14.210 1.00 88.38 98 SER A CA 1
ATOM 705 C C . SER A 1 98 ? -3.861 0.981 15.591 1.00 88.38 98 SER A C 1
ATOM 707 O O . SER A 1 98 ? -3.117 1.951 15.720 1.00 88.38 98 SER A O 1
ATOM 709 N N . GLU A 1 99 ? -4.111 0.157 16.615 1.00 89.62 99 GLU A N 1
ATOM 710 C CA . GLU A 1 99 ? -3.568 0.367 17.964 1.00 89.62 99 GLU A CA 1
ATOM 711 C C . GLU A 1 99 ? -2.035 0.267 17.981 1.00 89.62 99 GLU A C 1
ATOM 713 O O . GLU A 1 99 ? -1.373 1.058 18.656 1.00 89.62 99 GLU A O 1
ATOM 718 N N . ARG A 1 100 ? -1.457 -0.641 17.178 1.00 90.12 100 ARG A N 1
ATOM 719 C CA . ARG A 1 100 ? 0.003 -0.806 17.030 1.00 90.12 100 ARG A CA 1
ATOM 720 C C . ARG A 1 100 ? 0.649 0.405 16.360 1.00 90.12 100 ARG A C 1
ATOM 722 O O . ARG A 1 100 ? 1.753 0.798 16.718 1.00 90.12 100 ARG A O 1
ATOM 729 N N . LEU A 1 101 ? -0.040 1.012 15.396 1.00 92.69 101 LEU A N 1
ATOM 730 C CA . LEU A 1 101 ? 0.423 2.227 14.723 1.00 92.69 101 LEU A CA 1
ATOM 731 C C . LEU A 1 101 ? 0.321 3.448 15.646 1.00 92.69 101 LEU A C 1
ATOM 733 O O . LEU A 1 101 ? 1.270 4.229 15.750 1.00 92.69 101 LEU A O 1
ATOM 737 N N . ARG A 1 102 ? -0.795 3.575 16.376 1.00 91.69 102 ARG A N 1
ATOM 738 C CA . ARG A 1 102 ? -1.006 4.651 17.359 1.00 91.69 102 ARG A CA 1
ATOM 739 C C . ARG A 1 102 ? 0.020 4.602 18.486 1.00 91.69 102 ARG A C 1
ATOM 741 O O . ARG A 1 102 ? 0.531 5.651 18.868 1.00 91.69 102 ARG A O 1
ATOM 748 N N . SER A 1 103 ? 0.363 3.417 18.997 1.00 90.81 103 SER A N 1
ATOM 749 C CA . SER A 1 103 ? 1.368 3.274 20.064 1.00 90.81 103 SER A CA 1
ATOM 750 C C . SER A 1 103 ? 2.775 3.700 19.628 1.00 90.81 103 SER A C 1
ATOM 752 O O . SER A 1 103 ? 3.583 4.094 20.467 1.00 90.81 103 SER A O 1
ATOM 754 N N . ARG A 1 104 ? 3.051 3.699 18.317 1.00 88.69 104 ARG A N 1
ATOM 755 C CA . ARG A 1 104 ? 4.272 4.253 17.714 1.00 88.69 104 ARG A CA 1
ATOM 756 C C . ARG A 1 104 ? 4.202 5.743 17.388 1.00 88.69 104 ARG A C 1
ATOM 758 O O . ARG A 1 104 ? 5.145 6.279 16.813 1.00 88.69 104 ARG A O 1
ATOM 765 N N . GLY A 1 105 ? 3.111 6.413 17.750 1.00 91.81 105 GLY A N 1
ATOM 766 C CA . GLY A 1 105 ? 2.911 7.826 17.453 1.00 91.81 105 GLY A CA 1
ATOM 767 C C . GLY A 1 105 ? 2.650 8.107 15.975 1.00 91.81 105 GLY A C 1
ATOM 768 O O . GLY A 1 105 ? 2.765 9.256 15.563 1.00 91.81 105 GLY A O 1
ATOM 769 N N . ILE A 1 106 ? 2.303 7.092 15.171 1.00 93.12 106 ILE A N 1
ATOM 770 C CA . ILE A 1 106 ? 1.892 7.303 13.781 1.00 93.12 106 ILE A CA 1
ATOM 771 C C . ILE A 1 106 ? 0.414 7.709 13.807 1.00 93.12 106 ILE A C 1
ATOM 773 O O . ILE A 1 106 ? -0.419 6.926 14.274 1.00 93.12 106 ILE A O 1
ATOM 777 N N . PRO A 1 107 ? 0.059 8.916 13.344 1.00 92.00 107 PRO A N 1
ATOM 778 C CA . PRO A 1 107 ? -1.317 9.383 13.408 1.00 92.00 107 PRO A CA 1
ATOM 779 C C . PRO A 1 107 ? -2.182 8.771 12.298 1.00 92.00 107 PRO A C 1
ATOM 781 O O . PRO A 1 107 ? -1.713 8.458 11.198 1.00 92.00 107 PRO A O 1
ATOM 784 N N . VAL A 1 108 ? -3.472 8.610 12.600 1.00 91.38 108 VAL A N 1
ATOM 785 C CA . VAL A 1 108 ? -4.491 8.261 11.601 1.00 91.38 108 VAL A CA 1
ATOM 786 C C . VAL A 1 108 ? -4.609 9.390 10.579 1.00 91.38 108 VAL A C 1
ATOM 788 O O . VAL A 1 108 ? -4.403 10.557 10.912 1.00 91.38 108 VAL A O 1
ATOM 791 N N . MET A 1 109 ? -4.936 9.050 9.335 1.00 88.56 109 MET A N 1
ATOM 792 C CA . MET A 1 109 ? -5.206 10.048 8.309 1.00 88.56 109 MET A CA 1
ATOM 793 C C . MET A 1 109 ? -6.381 10.950 8.709 1.00 88.56 109 MET A C 1
ATOM 795 O O . MET A 1 109 ? -7.451 10.489 9.107 1.00 88.56 109 MET A O 1
ATOM 799 N N . GLU A 1 110 ? -6.183 12.256 8.596 1.00 83.38 110 GLU A N 1
ATOM 800 C CA . GLU A 1 110 ? -7.158 13.251 9.016 1.00 83.38 110 GLU A CA 1
ATOM 801 C C . GLU A 1 110 ? -8.423 13.231 8.138 1.00 83.38 110 GLU A C 1
ATOM 803 O O . GLU A 1 110 ? -8.379 12.965 6.938 1.00 83.38 110 GLU A O 1
ATOM 808 N N . GLY A 1 111 ? -9.573 13.547 8.743 1.00 75.75 111 GLY A N 1
ATOM 809 C CA . GLY A 1 111 ? -10.870 13.667 8.062 1.00 75.75 111 GLY A CA 1
ATOM 810 C C . GLY A 1 111 ? -11.642 12.361 7.851 1.00 75.75 111 GLY A C 1
ATOM 811 O O . GLY A 1 111 ? -12.804 12.415 7.474 1.00 75.75 111 GLY A O 1
ATOM 812 N N . GLY A 1 112 ? -11.054 11.199 8.145 1.00 79.25 112 GLY A N 1
ATOM 813 C CA . GLY A 1 112 ? -11.728 9.899 8.017 1.00 79.25 112 GLY A CA 1
ATOM 814 C C . GLY A 1 112 ? -12.054 9.193 9.334 1.00 79.25 112 GLY A C 1
ATOM 815 O O . GLY A 1 112 ? -12.205 7.971 9.351 1.00 79.25 112 GLY A O 1
ATOM 816 N N . GLY A 1 113 ? -12.096 9.931 10.448 1.00 84.19 113 GLY A N 1
ATOM 817 C CA . GLY A 1 113 ? -12.309 9.365 11.785 1.00 84.19 113 GLY A CA 1
ATOM 818 C C . GLY A 1 113 ? -11.271 8.293 12.137 1.00 84.19 113 GLY A C 1
ATOM 819 O O . GLY A 1 113 ? -10.106 8.402 11.760 1.00 84.19 113 GLY A O 1
ATOM 820 N N . ASP A 1 114 ? -11.696 7.231 12.822 1.00 87.75 114 ASP A N 1
ATOM 821 C CA . ASP A 1 114 ? -10.798 6.145 13.239 1.00 87.75 114 ASP A CA 1
ATOM 822 C C . ASP A 1 114 ? -10.273 5.280 12.090 1.00 87.75 114 ASP A C 1
ATOM 824 O O . ASP A 1 114 ? -9.225 4.647 12.233 1.00 87.75 114 ASP A O 1
ATOM 828 N N . LYS A 1 115 ? -10.968 5.273 10.947 1.00 89.19 115 LYS A N 1
ATOM 829 C CA . LYS A 1 115 ? -10.523 4.576 9.735 1.00 89.19 115 LYS A CA 1
ATOM 830 C C . LYS A 1 115 ? -9.482 5.379 8.960 1.00 89.19 115 LYS A C 1
ATOM 832 O O . LYS A 1 115 ? -8.687 4.802 8.226 1.00 89.19 115 LYS A O 1
ATOM 837 N N . GLY A 1 116 ? -9.504 6.704 9.070 1.00 87.69 116 GLY A N 1
ATOM 838 C CA . GLY A 1 116 ? -8.678 7.606 8.267 1.00 87.69 116 GLY A CA 1
ATOM 839 C C . GLY A 1 116 ? -9.121 7.759 6.806 1.00 87.69 116 GLY A C 1
ATOM 840 O O . GLY A 1 116 ? -8.462 8.434 6.020 1.00 87.69 116 GLY A O 1
ATOM 841 N N . TRP A 1 117 ? -10.257 7.176 6.419 1.00 86.94 117 TRP A N 1
ATOM 842 C CA . TRP A 1 117 ? -10.887 7.413 5.121 1.00 86.94 117 TRP A CA 1
ATOM 843 C C . TRP A 1 117 ? -12.415 7.392 5.242 1.00 86.94 117 TRP A C 1
ATOM 845 O O . TRP A 1 117 ? -12.963 6.826 6.185 1.00 86.94 117 TRP A O 1
ATOM 855 N N . VAL A 1 118 ? -13.088 8.044 4.292 1.00 80.25 118 VAL A N 1
ATOM 856 C CA . VAL A 1 118 ? -14.550 8.197 4.260 1.00 80.25 118 VAL A CA 1
ATOM 857 C C . VAL A 1 118 ? -15.127 7.365 3.117 1.00 80.25 118 VAL A C 1
ATOM 859 O O . VAL A 1 118 ? -14.644 7.441 1.982 1.00 80.25 118 VAL A O 1
ATOM 862 N N . GLU A 1 119 ? -16.168 6.589 3.405 1.00 76.00 119 GLU A N 1
ATOM 863 C CA . GLU A 1 119 ? -16.899 5.793 2.411 1.00 76.00 119 GLU A CA 1
ATOM 864 C C . GLU A 1 119 ? -17.805 6.671 1.538 1.00 76.00 119 GLU A C 1
ATOM 866 O O . GLU A 1 119 ? -17.823 6.520 0.316 1.00 76.00 119 GLU A O 1
ATOM 871 N N . ASP A 1 120 ? -18.503 7.632 2.147 1.00 79.00 120 ASP A N 1
ATOM 872 C CA . ASP A 1 120 ? -19.419 8.535 1.453 1.00 79.00 120 ASP A CA 1
ATOM 873 C C . ASP A 1 120 ? -18.664 9.573 0.602 1.00 79.00 120 ASP A C 1
ATOM 875 O O . ASP A 1 120 ? -17.948 10.448 1.091 1.00 79.00 120 ASP A O 1
ATOM 879 N N . LEU A 1 121 ? -18.838 9.468 -0.714 1.00 72.19 121 LEU A N 1
ATOM 880 C CA . LEU A 1 121 ? -18.209 10.346 -1.696 1.00 72.19 121 LEU A CA 1
ATOM 881 C C . LEU A 1 121 ? -18.827 11.747 -1.706 1.00 72.19 121 LEU A C 1
ATOM 883 O O . LEU A 1 121 ? -18.116 12.708 -1.994 1.00 72.19 121 LEU A O 1
ATOM 887 N N . GLU A 1 122 ? -20.111 11.882 -1.371 1.00 74.25 122 GLU A N 1
ATOM 888 C CA . GLU A 1 122 ? -20.761 13.191 -1.264 1.00 74.25 122 GLU A CA 1
ATOM 889 C C . GLU A 1 122 ? -20.217 13.967 -0.069 1.00 74.25 122 GLU A C 1
ATOM 891 O O . GLU A 1 122 ? -20.034 15.184 -0.142 1.00 74.25 122 GLU A O 1
ATOM 896 N N . GLN A 1 123 ? -19.923 13.263 1.026 1.00 71.62 123 GLN A N 1
ATOM 897 C CA . GLN A 1 123 ? -19.266 13.854 2.183 1.00 71.62 123 GLN A CA 1
ATOM 898 C C . GLN A 1 123 ? -17.856 14.341 1.829 1.00 71.62 123 GLN A C 1
ATOM 900 O O . GLN A 1 123 ? -17.517 15.473 2.152 1.00 71.62 123 GLN A O 1
ATOM 905 N N . ILE A 1 124 ? -17.075 13.560 1.074 1.00 69.44 124 ILE A N 1
ATOM 906 C CA . ILE A 1 124 ? -15.746 13.987 0.598 1.00 69.44 124 ILE A CA 1
ATOM 907 C C . ILE A 1 124 ? -15.842 15.241 -0.281 1.00 69.44 124 ILE A C 1
ATOM 909 O O . ILE A 1 124 ? -15.044 16.164 -0.130 1.00 69.44 124 ILE A O 1
ATOM 913 N N . GLU A 1 125 ? -16.803 15.293 -1.206 1.00 70.00 125 GLU A N 1
ATOM 914 C CA . GLU A 1 125 ? -17.004 16.454 -2.083 1.00 70.00 125 GLU A CA 1
ATOM 915 C C . GLU A 1 125 ? -17.392 17.711 -1.285 1.00 70.00 125 GLU A C 1
ATOM 917 O O . GLU A 1 125 ? -16.890 18.801 -1.571 1.00 70.00 125 GLU A O 1
ATOM 922 N N . LYS A 1 126 ? -18.221 17.569 -0.242 1.00 69.50 126 LYS A N 1
ATOM 923 C CA . LYS A 1 126 ? -18.550 18.661 0.691 1.00 69.50 126 LYS A CA 1
ATOM 924 C C . LYS A 1 126 ? -17.328 19.106 1.496 1.00 69.50 126 LYS A C 1
ATOM 926 O O . LYS A 1 126 ? -17.021 20.294 1.515 1.00 69.50 126 LYS A O 1
ATOM 931 N N . ASP A 1 127 ? -16.594 18.162 2.074 1.00 66.69 127 ASP A N 1
ATOM 932 C CA . ASP A 1 127 ? -15.414 18.404 2.910 1.00 66.69 127 ASP A CA 1
ATOM 933 C C . ASP A 1 127 ? -14.256 19.055 2.135 1.00 66.69 127 ASP A C 1
ATOM 935 O O . ASP A 1 127 ? -13.476 19.831 2.700 1.00 66.69 127 ASP A O 1
ATOM 939 N N . MET A 1 128 ? -14.120 18.751 0.839 1.00 64.31 128 MET A N 1
ATOM 940 C CA . MET A 1 128 ? -13.164 19.422 -0.048 1.00 64.31 128 MET A CA 1
ATOM 941 C C . MET A 1 128 ? -13.573 20.867 -0.350 1.00 64.31 128 MET A C 1
ATOM 943 O O . MET A 1 128 ? -12.703 21.733 -0.426 1.00 64.31 128 MET A O 1
ATOM 947 N N . ASN A 1 129 ? -14.872 21.132 -0.510 1.00 64.94 129 ASN A N 1
ATOM 948 C CA . ASN A 1 129 ? -15.386 22.459 -0.857 1.00 64.94 129 ASN A CA 1
ATOM 949 C C . ASN A 1 129 ? -15.471 23.410 0.345 1.00 64.94 129 ASN A C 1
ATOM 951 O O . ASN A 1 129 ? -15.319 24.616 0.167 1.00 64.94 129 ASN A O 1
ATOM 955 N N . ASP A 1 130 ? -15.700 22.889 1.551 1.00 64.25 130 ASP A N 1
ATOM 956 C CA . ASP A 1 130 ? -15.855 23.701 2.765 1.00 64.25 130 ASP A CA 1
ATOM 957 C C . ASP 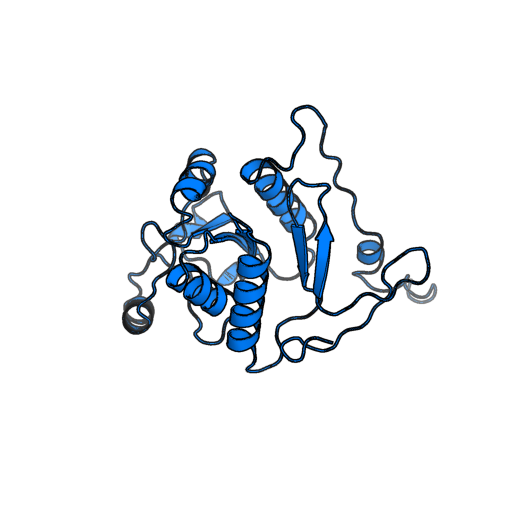A 1 130 ? -14.505 24.144 3.364 1.00 64.25 130 ASP A C 1
ATOM 959 O O . ASP A 1 130 ? -14.447 25.021 4.219 1.00 64.25 130 ASP A O 1
ATOM 963 N N . GLY A 1 131 ? -13.382 23.552 2.929 1.00 57.44 131 GLY A N 1
ATOM 964 C CA . GLY A 1 131 ? -12.027 23.913 3.381 1.00 57.44 131 GLY A CA 1
ATOM 965 C C . GLY A 1 131 ? -11.730 23.610 4.861 1.00 57.44 131 GLY A C 1
ATOM 966 O O . GLY A 1 131 ? -10.573 23.643 5.274 1.00 57.44 131 GLY A O 1
ATOM 967 N N . THR A 1 132 ? -12.749 23.246 5.637 1.00 56.88 132 THR A N 1
ATOM 968 C CA . THR A 1 132 ? -12.724 22.904 7.066 1.00 56.88 132 THR A CA 1
ATOM 969 C C . THR A 1 132 ? -12.163 21.510 7.347 1.00 56.88 132 THR A C 1
ATOM 971 O O . THR A 1 132 ? -11.804 21.207 8.485 1.00 56.88 132 THR A O 1
ATOM 974 N N . SER A 1 133 ? -12.046 20.653 6.328 1.00 59.84 133 SER A N 1
ATOM 975 C CA . SER A 1 133 ? -11.500 19.308 6.498 1.00 59.84 133 SER A CA 1
ATOM 976 C C . SER A 1 133 ? -10.003 19.330 6.824 1.00 59.84 133 SER A C 1
ATOM 978 O O . SER A 1 133 ? -9.197 19.936 6.127 1.00 59.84 133 SER A O 1
ATOM 980 N N . GLY A 1 134 ? -9.587 18.605 7.864 1.00 59.88 134 GLY A N 1
ATOM 981 C CA . GLY A 1 134 ? -8.160 18.376 8.139 1.00 59.88 134 GLY A CA 1
ATOM 982 C C . GLY A 1 134 ? -7.469 17.478 7.099 1.00 59.88 134 GLY A C 1
ATOM 983 O O . GLY A 1 134 ? -6.247 17.366 7.107 1.00 59.88 134 GLY A O 1
ATOM 984 N N . ALA A 1 135 ? -8.238 16.837 6.210 1.00 62.69 135 ALA A N 1
ATOM 985 C CA . ALA A 1 135 ? -7.751 15.852 5.249 1.00 62.69 135 ALA A CA 1
ATOM 986 C C . ALA A 1 135 ? -6.881 16.488 4.145 1.00 62.69 135 ALA A C 1
ATOM 988 O O . ALA A 1 135 ? -7.303 17.483 3.558 1.00 62.69 135 ALA A O 1
ATOM 989 N N . PRO A 1 136 ? -5.722 15.916 3.776 1.00 59.00 136 PRO A N 1
ATOM 990 C CA . PRO A 1 136 ? -4.861 16.432 2.708 1.00 59.00 136 PRO A CA 1
ATOM 991 C C . PRO A 1 136 ? -5.599 16.763 1.414 1.00 59.00 136 PRO A C 1
ATOM 993 O O . PRO A 1 136 ? -6.518 16.050 1.006 1.00 59.00 136 PRO A O 1
ATOM 996 N N . ALA A 1 137 ? -5.141 17.808 0.726 1.00 53.41 137 ALA A N 1
ATOM 997 C CA . ALA A 1 137 ? -5.525 18.011 -0.658 1.00 53.41 137 ALA A CA 1
ATOM 998 C C . ALA A 1 137 ? -4.852 16.901 -1.479 1.00 53.41 137 ALA A C 1
ATOM 1000 O O . ALA A 1 137 ? -3.629 16.803 -1.503 1.00 53.41 137 ALA A O 1
ATOM 1001 N N . PHE A 1 138 ? -5.645 16.061 -2.144 1.00 57.31 138 PHE A N 1
ATOM 1002 C CA . PHE A 1 138 ? -5.182 14.953 -2.990 1.00 57.31 138 PHE A CA 1
ATOM 1003 C C . PHE A 1 138 ? -4.629 13.737 -2.236 1.00 57.31 138 PHE A C 1
ATOM 1005 O O . PHE A 1 138 ? -3.431 13.461 -2.238 1.00 57.31 138 PHE A O 1
ATOM 1012 N N . ILE A 1 139 ? -5.530 12.913 -1.700 1.00 65.31 139 ILE A N 1
ATOM 1013 C CA . ILE A 1 139 ? -5.189 11.540 -1.310 1.00 65.31 139 ILE A CA 1
ATOM 1014 C C . ILE A 1 139 ? -5.706 10.582 -2.372 1.00 65.31 139 ILE A C 1
ATOM 1016 O O . ILE A 1 139 ? -6.832 10.710 -2.859 1.00 65.31 139 ILE A O 1
ATOM 1020 N N . ALA A 1 140 ? -4.905 9.574 -2.715 1.00 59.25 140 ALA A N 1
ATOM 1021 C CA . ALA A 1 140 ? -5.341 8.512 -3.610 1.00 59.25 140 ALA A CA 1
ATOM 1022 C C . ALA A 1 140 ? -6.646 7.854 -3.112 1.00 59.25 140 ALA A C 1
ATOM 1024 O O . ALA A 1 140 ? -7.507 7.549 -3.925 1.00 59.25 140 ALA A O 1
ATOM 1025 N N . SER A 1 141 ? -6.864 7.708 -1.802 1.00 57.94 141 SER A N 1
ATOM 1026 C CA . SER A 1 141 ? -8.119 7.184 -1.235 1.00 57.94 141 SER A CA 1
ATOM 1027 C C . SER A 1 141 ? -9.350 8.080 -1.469 1.00 57.94 141 SER A C 1
ATOM 1029 O O . SER A 1 141 ? -10.476 7.629 -1.291 1.00 57.94 141 SER A O 1
ATOM 1031 N N . GLN A 1 142 ? -9.184 9.329 -1.905 1.00 65.38 142 GLN A N 1
ATOM 1032 C CA . GLN A 1 142 ? -10.299 10.249 -2.166 1.00 65.38 142 GLN A CA 1
ATOM 1033 C C . GLN A 1 142 ? -10.715 10.285 -3.643 1.00 65.38 142 GLN A C 1
ATOM 1035 O O . GLN A 1 142 ? -11.759 10.838 -3.982 1.00 65.38 142 GLN A O 1
ATOM 1040 N N . ARG A 1 143 ? -9.935 9.680 -4.552 1.00 75.69 143 ARG A N 1
ATOM 1041 C CA . ARG A 1 143 ? -10.282 9.619 -5.980 1.00 75.69 143 ARG A CA 1
ATOM 1042 C C . ARG A 1 143 ? -11.024 8.325 -6.293 1.00 75.69 143 ARG A C 1
ATOM 1044 O O . ARG A 1 143 ? -10.470 7.242 -6.135 1.00 75.69 143 ARG A O 1
ATOM 1051 N N . ARG A 1 144 ? -12.228 8.428 -6.866 1.00 73.44 144 ARG A N 1
ATOM 1052 C CA . ARG A 1 144 ? -13.033 7.261 -7.291 1.00 73.44 144 ARG A CA 1
ATOM 1053 C C . ARG A 1 144 ? -12.297 6.325 -8.262 1.00 73.44 144 ARG A C 1
ATOM 1055 O O . ARG A 1 144 ? -12.604 5.143 -8.332 1.00 73.44 144 ARG A O 1
ATOM 1062 N N . SER A 1 145 ? -11.353 6.829 -9.052 1.00 79.00 145 SER A N 1
ATOM 1063 C CA . SER A 1 145 ? -10.579 6.015 -10.001 1.00 79.00 145 SER A CA 1
ATOM 1064 C C . SER A 1 145 ? -9.326 5.376 -9.395 1.00 79.00 145 SER A C 1
ATOM 1066 O O . SER A 1 145 ? -8.650 4.607 -10.074 1.00 79.00 145 SER A O 1
ATOM 1068 N N . SER A 1 146 ? -8.992 5.695 -8.146 1.00 87.50 146 SER A N 1
ATOM 1069 C CA . SER A 1 146 ? -7.774 5.218 -7.504 1.00 87.50 146 SER A CA 1
ATOM 1070 C C . SER A 1 146 ? -7.871 3.755 -7.111 1.00 87.50 146 SER A C 1
ATOM 1072 O O . SER A 1 146 ? -8.829 3.336 -6.466 1.00 87.50 146 SER A O 1
ATOM 1074 N N . PHE A 1 147 ? -6.818 3.003 -7.416 1.00 91.69 147 PHE A N 1
ATOM 1075 C CA . PHE A 1 147 ? -6.664 1.630 -6.956 1.00 91.69 147 PHE A CA 1
ATOM 1076 C C . PHE A 1 147 ? -6.740 1.513 -5.431 1.00 91.69 147 PHE A C 1
ATOM 1078 O O . PHE A 1 147 ? -7.478 0.675 -4.931 1.00 91.69 147 PHE A O 1
ATOM 1085 N N . LEU A 1 148 ? -6.054 2.396 -4.695 1.00 92.62 148 LEU A N 1
ATOM 1086 C CA . LEU A 1 148 ? -6.052 2.377 -3.231 1.00 92.62 148 LEU A CA 1
ATOM 1087 C C . LEU A 1 148 ? -7.464 2.535 -2.657 1.00 92.62 148 LEU A C 1
ATOM 1089 O O . LEU A 1 148 ? -7.844 1.816 -1.739 1.00 92.62 148 LEU A O 1
ATOM 1093 N N . ARG A 1 149 ? -8.249 3.461 -3.220 1.00 90.19 149 ARG A N 1
ATOM 1094 C CA . ARG A 1 149 ? -9.647 3.662 -2.823 1.00 90.19 149 ARG A CA 1
ATOM 1095 C C . ARG A 1 149 ? -10.468 2.405 -3.092 1.00 90.19 149 ARG A C 1
ATOM 1097 O O . ARG A 1 149 ? -11.150 1.928 -2.197 1.00 90.19 149 ARG A O 1
ATOM 1104 N N . ARG A 1 150 ? -10.370 1.856 -4.305 1.00 92.94 150 ARG A N 1
ATOM 1105 C CA . ARG A 1 150 ? -11.107 0.644 -4.683 1.00 92.94 150 ARG A CA 1
ATOM 1106 C C . ARG A 1 150 ? -10.746 -0.549 -3.811 1.00 92.94 150 ARG A C 1
ATOM 1108 O O . ARG A 1 150 ? -11.633 -1.297 -3.434 1.00 92.94 150 ARG A O 1
ATOM 1115 N N . LEU A 1 151 ? -9.475 -0.696 -3.452 1.00 94.56 151 LEU A N 1
ATOM 1116 C CA . LEU A 1 151 ? -9.032 -1.772 -2.576 1.00 94.56 151 LEU A CA 1
ATOM 1117 C C . LEU A 1 151 ? -9.542 -1.591 -1.140 1.00 94.56 151 LEU A C 1
ATOM 1119 O O . LEU A 1 151 ? -9.986 -2.564 -0.545 1.00 94.56 151 LEU A O 1
ATOM 1123 N N . LEU A 1 152 ? -9.539 -0.365 -0.602 1.00 93.88 152 LEU A N 1
ATOM 1124 C CA . LEU A 1 152 ? -10.153 -0.066 0.699 1.00 93.88 152 LEU A CA 1
ATOM 1125 C C . LEU A 1 152 ? -11.652 -0.406 0.710 1.00 93.88 152 LEU A C 1
ATOM 1127 O O . LEU A 1 152 ? -12.097 -1.102 1.617 1.00 93.88 152 LEU A O 1
ATOM 1131 N N . GLU A 1 153 ? -12.403 0.025 -0.310 1.00 92.75 153 GLU A N 1
ATOM 1132 C CA . GLU A 1 153 ? -13.837 -0.274 -0.461 1.00 92.75 153 GLU A CA 1
ATOM 1133 C C . GLU A 1 153 ? -14.103 -1.784 -0.551 1.00 92.75 153 GLU A C 1
ATOM 1135 O O . GLU A 1 153 ? -14.939 -2.307 0.184 1.00 92.75 153 GLU A O 1
ATOM 1140 N N . GLU A 1 154 ? -13.382 -2.494 -1.425 1.00 94.88 154 GLU A N 1
ATOM 1141 C CA . GLU A 1 154 ? -13.541 -3.942 -1.611 1.00 94.88 154 GLU A CA 1
ATOM 1142 C C . GLU A 1 154 ? -13.193 -4.716 -0.337 1.00 94.88 154 GLU A C 1
ATOM 1144 O O . GLU A 1 154 ? -13.947 -5.600 0.068 1.00 94.88 154 GLU A O 1
ATOM 1149 N N . CYS A 1 155 ? -12.078 -4.383 0.319 1.00 94.88 155 CYS A N 1
ATOM 1150 C CA . CYS A 1 155 ? -11.672 -5.062 1.543 1.00 94.88 155 CYS A CA 1
ATOM 1151 C C . CYS A 1 155 ? -12.655 -4.801 2.689 1.00 94.88 155 CYS A C 1
ATOM 1153 O O . CYS A 1 155 ? -13.031 -5.747 3.379 1.00 94.88 155 CYS A O 1
ATOM 1155 N N . ASP A 1 156 ? -13.117 -3.561 2.879 1.00 93.62 156 ASP A N 1
ATOM 1156 C CA . ASP A 1 156 ? -14.061 -3.245 3.957 1.00 93.62 156 ASP A CA 1
ATOM 1157 C C . ASP A 1 156 ? -15.417 -3.928 3.733 1.00 93.62 156 ASP A C 1
ATOM 1159 O O . ASP A 1 156 ? -15.938 -4.574 4.642 1.00 93.62 156 ASP A O 1
ATOM 1163 N N . ALA A 1 157 ? -15.938 -3.896 2.500 1.00 94.06 157 ALA A N 1
ATOM 1164 C CA . ALA A 1 157 ? -17.199 -4.550 2.140 1.00 94.06 157 ALA A CA 1
ATOM 1165 C C . ALA A 1 157 ? -17.165 -6.078 2.328 1.00 94.06 157 ALA A C 1
ATOM 1167 O O . ALA A 1 157 ? -18.200 -6.701 2.570 1.00 94.06 157 ALA A O 1
ATOM 1168 N N . ARG A 1 158 ? -15.982 -6.689 2.218 1.00 94.19 158 ARG A N 1
ATOM 1169 C CA . ARG A 1 158 ? -15.772 -8.139 2.355 1.00 94.19 158 ARG A CA 1
ATOM 1170 C C . ARG A 1 158 ? -15.315 -8.567 3.746 1.00 94.19 158 ARG A C 1
ATOM 1172 O O . ARG A 1 158 ? -15.119 -9.758 3.970 1.00 94.19 158 ARG A O 1
ATOM 1179 N N . GLY A 1 159 ? -15.126 -7.628 4.673 1.00 93.56 159 GLY A N 1
ATOM 1180 C CA . GLY A 1 159 ? -14.619 -7.934 6.009 1.00 93.56 159 GLY A CA 1
ATOM 1181 C C . GLY A 1 159 ? -13.144 -8.354 6.035 1.00 93.56 159 GLY A C 1
ATOM 1182 O O . GLY A 1 159 ? -12.728 -9.061 6.947 1.00 93.56 159 GLY A O 1
ATOM 1183 N N . ILE A 1 160 ? -12.346 -7.906 5.065 1.00 94.75 160 ILE A N 1
ATOM 1184 C CA . ILE A 1 160 ? -10.902 -8.148 4.995 1.00 94.75 160 ILE A CA 1
ATOM 1185 C C . ILE A 1 160 ? -10.161 -7.061 5.787 1.00 94.75 160 ILE A C 1
ATOM 1187 O O . ILE A 1 160 ? -10.370 -5.859 5.575 1.00 94.75 160 ILE A O 1
ATOM 1191 N N . ALA A 1 161 ? -9.265 -7.473 6.687 1.00 95.62 161 ALA A N 1
ATOM 1192 C CA . ALA A 1 161 ? -8.429 -6.557 7.454 1.00 95.62 161 ALA A CA 1
ATOM 1193 C C . ALA A 1 161 ? -7.298 -5.998 6.576 1.00 95.62 161 ALA A C 1
ATOM 1195 O O . ALA A 1 161 ? -6.335 -6.686 6.251 1.00 95.62 161 ALA A O 1
ATOM 1196 N N . LEU A 1 162 ? -7.416 -4.727 6.199 1.00 95.81 162 LEU A N 1
ATOM 1197 C CA . LEU A 1 162 ? -6.433 -3.989 5.421 1.00 95.81 162 LEU A CA 1
ATOM 1198 C C . LEU A 1 162 ? -6.004 -2.751 6.197 1.00 95.81 162 LEU A C 1
ATOM 1200 O O . LEU A 1 162 ? -6.824 -1.910 6.565 1.00 95.81 162 LEU A O 1
ATOM 1204 N N . CYS A 1 163 ? -4.699 -2.618 6.375 1.00 95.88 163 CYS A N 1
ATOM 1205 C CA . CYS A 1 163 ? -4.051 -1.417 6.855 1.00 95.88 163 CYS A CA 1
ATOM 1206 C C . CYS A 1 163 ? -3.173 -0.831 5.759 1.00 95.88 163 CYS A C 1
ATOM 1208 O O . CYS A 1 163 ? -2.414 -1.541 5.107 1.00 95.88 163 CYS A O 1
ATOM 1210 N N . VAL A 1 164 ? -3.252 0.479 5.584 1.00 95.75 164 VAL A N 1
ATOM 1211 C CA . VAL A 1 164 ? -2.467 1.239 4.620 1.00 95.75 164 VAL A CA 1
ATOM 1212 C C . VAL A 1 164 ? -1.545 2.159 5.399 1.00 95.75 164 VAL A C 1
ATOM 1214 O O . VAL A 1 164 ? -2.027 3.072 6.064 1.00 95.75 164 VAL A O 1
ATOM 1217 N N . LEU A 1 165 ? -0.236 1.950 5.292 1.00 95.56 165 LEU A N 1
ATOM 1218 C CA . LEU A 1 165 ? 0.769 2.908 5.736 1.00 95.56 165 LEU A CA 1
ATOM 1219 C C . LEU A 1 165 ? 1.084 3.850 4.574 1.00 95.56 165 LEU A C 1
ATOM 1221 O O . LEU A 1 165 ? 1.539 3.419 3.515 1.00 95.56 165 LEU A O 1
ATOM 1225 N N . LEU A 1 166 ? 0.819 5.135 4.771 1.00 93.88 166 LEU A N 1
ATOM 1226 C CA . LEU A 1 166 ? 1.006 6.185 3.781 1.00 93.88 166 LEU A CA 1
ATOM 1227 C C . LEU A 1 166 ? 2.151 7.106 4.206 1.00 93.88 166 LEU A C 1
ATOM 1229 O O . LEU A 1 166 ? 2.148 7.595 5.333 1.00 93.88 166 LEU A O 1
ATOM 1233 N N . MET A 1 167 ? 3.075 7.419 3.298 1.00 93.56 167 MET A N 1
ATOM 1234 C CA . MET A 1 167 ? 4.065 8.484 3.504 1.00 93.56 167 MET A CA 1
ATOM 1235 C C . MET A 1 167 ? 3.875 9.632 2.513 1.00 93.56 167 MET A C 1
ATOM 1237 O O . MET A 1 167 ? 3.683 9.414 1.315 1.00 93.56 167 MET A O 1
ATOM 1241 N N . PHE A 1 168 ? 3.969 10.865 3.005 1.00 91.31 168 PHE A N 1
ATOM 1242 C CA . PHE A 1 168 ? 4.079 12.047 2.156 1.00 91.31 168 PHE A CA 1
ATOM 1243 C C . PHE A 1 168 ? 5.510 12.219 1.650 1.00 91.31 168 PHE A C 1
ATOM 1245 O O . PHE A 1 168 ? 6.418 12.475 2.442 1.00 91.31 168 PHE A O 1
ATOM 1252 N N . VAL A 1 169 ? 5.691 12.132 0.333 1.00 92.38 169 VAL A N 1
ATOM 1253 C CA . VAL A 1 169 ? 7.003 12.215 -0.328 1.00 92.38 169 VAL A CA 1
ATOM 1254 C C . VAL A 1 169 ? 6.974 13.207 -1.488 1.00 92.38 169 VAL A C 1
ATOM 1256 O O . VAL A 1 169 ? 5.926 13.454 -2.095 1.00 92.38 169 VAL A O 1
ATOM 1259 N N . PHE A 1 170 ? 8.125 13.799 -1.793 1.00 90.88 170 PHE A N 1
ATOM 1260 C CA . PHE A 1 170 ? 8.327 14.490 -3.065 1.00 90.88 170 PHE A CA 1
ATOM 1261 C C . PHE A 1 170 ? 8.789 13.482 -4.125 1.00 90.88 170 PHE A C 1
ATOM 1263 O O . PHE A 1 170 ? 9.204 12.369 -3.811 1.00 90.88 170 PHE A O 1
ATOM 1270 N N . GLU A 1 171 ? 8.669 13.836 -5.401 1.00 88.81 171 GLU A N 1
ATOM 1271 C CA . GLU A 1 171 ? 9.267 13.019 -6.458 1.00 88.81 171 GLU A CA 1
ATOM 1272 C C . GLU A 1 171 ? 10.794 13.162 -6.446 1.00 88.81 171 GLU A C 1
ATOM 1274 O O . GLU A 1 171 ? 11.321 14.217 -6.087 1.00 88.81 171 GLU A O 1
ATOM 1279 N N . GLY A 1 172 ? 11.500 12.105 -6.852 1.00 89.44 172 GLY A N 1
ATOM 1280 C CA . GLY A 1 172 ? 12.959 12.069 -6.883 1.00 89.44 172 GLY A CA 1
ATOM 1281 C C . GLY A 1 172 ? 13.520 10.769 -6.316 1.00 89.44 172 GLY A C 1
ATOM 1282 O O . GLY A 1 172 ? 12.919 9.701 -6.459 1.00 89.44 172 GLY A O 1
ATOM 1283 N N . ASP A 1 173 ? 14.691 10.867 -5.689 1.00 90.19 173 ASP A N 1
ATOM 1284 C CA . ASP A 1 173 ? 15.323 9.743 -5.004 1.00 90.19 173 ASP A CA 1
ATOM 1285 C C . ASP A 1 173 ? 14.693 9.521 -3.624 1.00 90.19 173 ASP A C 1
ATOM 1287 O O . ASP A 1 173 ? 15.058 10.151 -2.633 1.00 90.19 173 ASP A O 1
ATOM 1291 N N . ASN A 1 174 ? 13.748 8.585 -3.578 1.00 91.81 174 ASN A N 1
ATOM 1292 C CA . ASN A 1 174 ? 13.014 8.209 -2.372 1.00 91.81 174 ASN A CA 1
ATOM 1293 C C . ASN A 1 174 ? 13.600 6.958 -1.693 1.00 91.81 174 ASN A C 1
ATOM 1295 O O . ASN A 1 174 ? 12.894 6.247 -0.978 1.00 91.81 174 ASN A O 1
ATOM 1299 N N . SER A 1 175 ? 14.886 6.661 -1.916 1.00 90.00 175 SER A N 1
ATOM 1300 C CA . SER A 1 175 ? 15.562 5.489 -1.342 1.00 90.00 175 SER A CA 1
ATOM 1301 C C . SER A 1 175 ? 15.522 5.473 0.190 1.00 90.00 175 SER A C 1
ATOM 1303 O O . SER A 1 175 ? 15.225 4.442 0.794 1.00 90.00 175 SER A O 1
ATOM 1305 N N . ALA A 1 176 ? 15.780 6.622 0.822 1.00 90.56 176 ALA A N 1
ATOM 1306 C CA . ALA A 1 176 ? 15.740 6.763 2.279 1.00 90.56 176 ALA A CA 1
ATOM 1307 C C . ALA A 1 176 ? 14.309 6.643 2.831 1.00 90.56 176 ALA A C 1
ATOM 1309 O O . ALA A 1 176 ? 14.086 5.941 3.814 1.00 90.56 176 ALA A O 1
ATOM 1310 N N . ASP A 1 177 ? 13.339 7.260 2.154 1.00 93.00 177 ASP A N 1
ATOM 1311 C CA . ASP A 1 177 ? 11.919 7.197 2.513 1.00 93.00 177 ASP A CA 1
ATOM 1312 C C . ASP A 1 177 ? 11.379 5.758 2.426 1.00 93.00 177 ASP A C 1
ATOM 1314 O O . ASP A 1 177 ? 10.650 5.294 3.305 1.00 93.00 177 ASP A O 1
ATOM 1318 N N . ALA A 1 178 ? 11.789 5.010 1.396 1.00 90.94 178 ALA A N 1
ATOM 1319 C CA . ALA A 1 178 ? 11.452 3.599 1.250 1.00 90.94 178 ALA A CA 1
ATOM 1320 C C . ALA A 1 178 ? 12.051 2.744 2.378 1.00 90.94 178 ALA A C 1
ATOM 1322 O O . ALA A 1 178 ? 11.365 1.865 2.900 1.00 90.94 178 ALA A O 1
ATOM 1323 N N . ALA A 1 179 ? 13.298 3.011 2.782 1.00 90.19 179 ALA A N 1
ATOM 1324 C CA . ALA A 1 179 ? 13.939 2.313 3.896 1.00 90.19 179 ALA A CA 1
ATOM 1325 C C . ALA A 1 179 ? 13.253 2.615 5.242 1.00 90.19 179 ALA A C 1
ATOM 1327 O O . ALA A 1 179 ? 13.005 1.693 6.020 1.00 90.19 179 ALA A O 1
ATOM 1328 N N . GLU A 1 180 ? 12.885 3.876 5.496 1.00 91.38 180 GLU A N 1
ATOM 1329 C CA . GLU A 1 180 ? 12.106 4.283 6.675 1.00 91.38 180 GLU A CA 1
ATOM 1330 C C . GLU A 1 180 ? 10.765 3.534 6.726 1.00 91.38 180 GLU A C 1
ATOM 1332 O O . GLU A 1 180 ? 10.434 2.896 7.729 1.00 91.38 180 GLU A O 1
ATOM 1337 N N . MET A 1 181 ? 10.017 3.543 5.618 1.00 92.88 181 MET A N 1
ATOM 1338 C CA . MET A 1 181 ? 8.715 2.883 5.528 1.00 92.88 181 MET A CA 1
ATOM 1339 C C . MET A 1 181 ? 8.823 1.362 5.700 1.00 92.88 181 MET A C 1
ATOM 1341 O O . MET A 1 181 ? 8.004 0.768 6.402 1.00 92.88 181 MET A O 1
ATOM 1345 N N . ALA A 1 182 ? 9.839 0.731 5.108 1.00 90.38 182 ALA A N 1
ATOM 1346 C CA . ALA A 1 182 ? 10.095 -0.699 5.262 1.00 90.38 182 ALA A CA 1
ATOM 1347 C C . ALA A 1 182 ? 10.477 -1.064 6.708 1.00 90.38 182 ALA A C 1
ATOM 1349 O O . ALA A 1 182 ? 10.030 -2.094 7.214 1.00 90.38 182 ALA A O 1
ATOM 1350 N N . GLY A 1 183 ? 11.234 -0.200 7.395 1.00 89.69 183 GLY A N 1
ATOM 1351 C CA . GLY A 1 183 ? 11.536 -0.314 8.824 1.00 89.69 183 GLY A CA 1
ATOM 1352 C C . GLY A 1 183 ? 10.275 -0.339 9.680 1.00 89.69 183 GLY A C 1
ATOM 1353 O O . GLY A 1 183 ? 10.050 -1.292 10.427 1.00 89.69 183 GLY A O 1
ATOM 1354 N N . VAL A 1 184 ? 9.412 0.665 9.506 1.00 91.00 184 VAL A N 1
ATOM 1355 C CA . VAL A 1 184 ? 8.126 0.745 10.215 1.00 91.00 184 VAL A CA 1
ATOM 1356 C C . VAL A 1 184 ? 7.249 -0.467 9.898 1.00 91.00 184 VAL A C 1
ATOM 1358 O O . VAL A 1 184 ? 6.690 -1.077 10.805 1.00 91.00 184 VAL A O 1
ATOM 1361 N N . ALA A 1 185 ? 7.149 -0.858 8.627 1.00 90.75 185 ALA A N 1
ATOM 1362 C CA . ALA A 1 185 ? 6.340 -1.999 8.210 1.00 90.75 185 ALA A CA 1
ATOM 1363 C C . ALA A 1 185 ? 6.828 -3.314 8.825 1.00 90.75 185 ALA A C 1
ATOM 1365 O O . ALA A 1 185 ? 6.026 -4.076 9.359 1.00 90.75 185 ALA A O 1
ATOM 1366 N N . SER A 1 186 ? 8.138 -3.569 8.790 1.00 88.56 186 SER A N 1
ATOM 1367 C CA . SER A 1 186 ? 8.756 -4.772 9.362 1.00 88.56 186 SER A CA 1
ATOM 1368 C C . SER A 1 186 ? 8.453 -4.910 10.852 1.00 88.56 186 SER A C 1
ATOM 1370 O O . SER A 1 186 ? 8.137 -5.993 11.349 1.00 88.56 186 SER A O 1
ATOM 1372 N N . GLU A 1 187 ? 8.477 -3.789 11.563 1.00 87.31 187 GLU A N 1
ATOM 1373 C CA . GLU A 1 187 ? 8.200 -3.757 12.985 1.00 87.31 187 GLU A CA 1
ATOM 1374 C C . GLU A 1 187 ? 6.706 -3.922 13.311 1.00 87.31 187 GLU A C 1
ATOM 1376 O O . GLU A 1 187 ? 6.326 -4.746 14.146 1.00 87.31 187 GLU A O 1
ATOM 1381 N N . ILE A 1 188 ? 5.838 -3.184 12.612 1.00 88.62 188 ILE A N 1
ATOM 1382 C CA . ILE A 1 188 ? 4.382 -3.249 12.801 1.00 88.62 188 ILE A CA 1
ATOM 1383 C C . ILE A 1 188 ? 3.811 -4.587 12.338 1.00 88.62 188 ILE A C 1
ATOM 1385 O O . ILE A 1 188 ? 2.767 -4.988 12.825 1.00 88.62 188 ILE A O 1
ATOM 1389 N N . THR A 1 189 ? 4.462 -5.309 11.436 1.00 87.00 189 THR A N 1
ATOM 1390 C CA . THR A 1 189 ? 4.027 -6.659 11.040 1.00 87.00 189 THR A CA 1
ATOM 1391 C C . THR A 1 189 ? 4.666 -7.750 11.896 1.00 87.00 189 THR A C 1
ATOM 1393 O O . THR A 1 189 ? 4.146 -8.858 11.957 1.00 87.00 189 THR A O 1
ATOM 1396 N N . GLY A 1 190 ? 5.751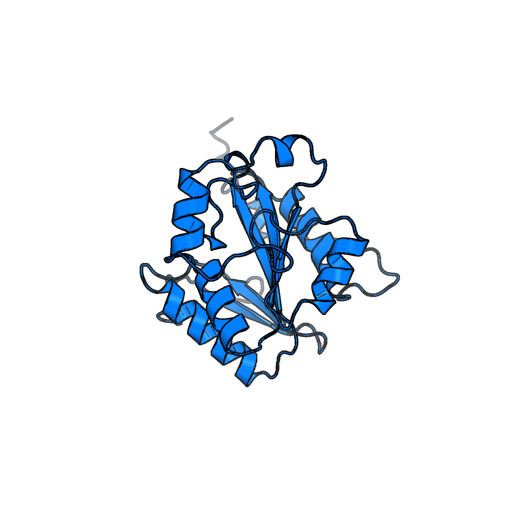 -7.449 12.617 1.00 83.50 190 GLY A N 1
ATOM 1397 C CA . GLY A 1 190 ? 6.531 -8.457 13.338 1.00 83.50 190 GLY A CA 1
ATOM 1398 C C . GLY A 1 190 ? 7.305 -9.396 12.406 1.00 83.50 190 GLY A C 1
ATOM 1399 O O . GLY A 1 190 ? 7.699 -10.484 12.822 1.00 83.50 190 GLY A O 1
ATOM 1400 N N . LEU A 1 191 ? 7.520 -9.000 11.144 1.00 79.81 191 LEU A N 1
ATOM 1401 C CA . LEU A 1 191 ? 8.335 -9.764 10.195 1.00 79.81 191 LEU A CA 1
ATOM 1402 C C . LEU A 1 191 ? 9.817 -9.778 10.601 1.00 79.81 191 LEU A C 1
ATOM 1404 O O . LEU A 1 191 ? 10.518 -10.755 10.305 1.00 79.81 191 LEU A O 1
ATOM 1408 N N . SER A 1 192 ? 10.261 -8.744 11.325 1.00 71.00 192 SER A N 1
ATOM 1409 C CA . SER A 1 192 ? 11.577 -8.693 11.963 1.00 71.00 192 SER A CA 1
ATOM 1410 C C . SER A 1 192 ? 11.744 -9.807 13.001 1.00 71.00 192 SER A C 1
ATOM 1412 O O . SER A 1 192 ? 10.928 -9.963 13.911 1.00 71.00 192 SER A O 1
ATOM 1414 N N . THR A 1 193 ? 12.822 -10.579 12.889 1.00 56.62 193 THR A N 1
ATOM 1415 C CA . THR A 1 193 ? 13.286 -11.482 13.946 1.00 56.62 193 THR A CA 1
ATOM 1416 C C . THR A 1 193 ? 13.832 -10.639 15.095 1.00 56.62 193 THR A C 1
ATOM 1418 O O . THR A 1 193 ? 14.789 -9.885 14.936 1.00 56.62 193 THR A O 1
ATOM 1421 N N . ALA A 1 194 ? 13.215 -10.741 16.274 1.00 44.88 194 ALA A N 1
ATOM 1422 C CA . ALA A 1 194 ? 13.721 -10.079 17.471 1.00 44.88 194 ALA A CA 1
ATOM 1423 C C . ALA A 1 194 ? 15.183 -10.501 17.723 1.00 44.88 194 ALA A C 1
ATOM 1425 O O . ALA A 1 194 ? 15.437 -11.655 18.064 1.00 44.88 194 ALA A O 1
ATOM 1426 N N . GLY A 1 195 ? 16.130 -9.571 17.548 1.00 50.41 195 GLY A N 1
ATOM 1427 C CA . GLY A 1 195 ? 17.549 -9.771 17.865 1.00 50.41 195 GLY A CA 1
ATOM 1428 C C . GLY A 1 195 ? 18.530 -9.735 16.689 1.00 50.41 195 GLY A C 1
ATOM 1429 O O . GLY A 1 195 ? 19.730 -9.767 16.944 1.00 50.41 195 GLY A O 1
ATOM 1430 N N . GLU A 1 196 ? 18.073 -9.626 15.438 1.00 56.84 196 GLU A N 1
ATOM 1431 C CA . GLU A 1 196 ? 18.959 -9.411 14.284 1.00 56.84 196 GLU A CA 1
ATOM 1432 C C . GLU A 1 196 ? 18.884 -7.947 13.832 1.00 56.84 196 GLU A C 1
ATOM 1434 O O . GLU A 1 196 ? 17.797 -7.405 13.621 1.00 56.84 196 GLU A O 1
ATOM 1439 N N . GLU A 1 197 ? 20.034 -7.281 13.693 1.00 57.44 197 GLU A N 1
ATOM 1440 C CA . GLU A 1 197 ? 20.082 -6.001 12.986 1.00 57.44 197 GLU A CA 1
ATOM 1441 C C . GLU A 1 197 ? 19.623 -6.242 11.543 1.00 57.44 197 GLU A C 1
ATOM 1443 O O . GLU A 1 197 ? 20.269 -6.962 10.780 1.00 57.44 197 GLU A O 1
ATOM 1448 N N . LEU A 1 198 ? 18.474 -5.670 11.174 1.00 66.81 198 LEU A N 1
ATOM 1449 C CA . LEU A 1 198 ? 17.975 -5.698 9.803 1.00 66.81 198 LEU A CA 1
ATOM 1450 C C . LEU A 1 198 ? 18.905 -4.863 8.918 1.00 66.81 198 LEU A C 1
ATOM 1452 O O . LEU A 1 198 ? 18.720 -3.658 8.753 1.00 66.81 198 LEU A O 1
ATOM 1456 N N . GLU A 1 199 ? 19.908 -5.510 8.332 1.00 76.81 199 GLU A N 1
ATOM 1457 C CA . GLU A 1 199 ? 20.715 -4.905 7.280 1.00 76.81 199 GLU A CA 1
ATOM 1458 C C . GLU A 1 199 ? 19.902 -4.889 5.976 1.00 76.81 199 GLU A C 1
ATOM 1460 O O . GLU A 1 199 ? 19.749 -5.902 5.283 1.00 76.81 199 GLU A O 1
ATOM 1465 N N . TRP A 1 200 ? 19.339 -3.726 5.642 1.00 82.06 200 TRP A N 1
ATOM 1466 C CA . TRP A 1 200 ? 18.594 -3.538 4.400 1.00 82.06 200 TRP A CA 1
ATOM 1467 C C . TRP A 1 200 ? 19.503 -3.732 3.185 1.00 82.06 200 TRP A C 1
ATOM 1469 O O . TRP A 1 200 ? 20.418 -2.950 2.931 1.00 82.06 200 TRP A O 1
ATOM 1479 N N . LYS A 1 201 ? 19.209 -4.756 2.381 1.00 84.12 201 LYS A N 1
ATOM 1480 C CA . LYS A 1 201 ? 19.903 -4.988 1.112 1.00 84.12 201 LYS A CA 1
ATOM 1481 C C . LYS A 1 201 ? 19.237 -4.201 -0.005 1.00 84.12 201 LYS A C 1
ATOM 1483 O O . LYS A 1 201 ? 18.102 -4.479 -0.386 1.00 84.12 201 LYS A O 1
ATOM 1488 N N . ILE A 1 202 ? 19.977 -3.249 -0.563 1.00 84.94 202 ILE A N 1
ATOM 1489 C CA . ILE A 1 202 ? 19.527 -2.472 -1.716 1.00 84.94 202 ILE A CA 1
ATOM 1490 C C . ILE A 1 202 ? 19.535 -3.369 -2.969 1.00 84.94 202 ILE A C 1
ATOM 1492 O O . ILE A 1 202 ? 20.554 -4.008 -3.254 1.00 84.94 202 ILE A O 1
ATOM 1496 N N . PRO A 1 203 ? 18.437 -3.423 -3.748 1.00 84.69 203 PRO A N 1
ATOM 1497 C CA . PRO A 1 203 ? 18.409 -4.169 -5.000 1.00 84.69 203 PRO A CA 1
ATOM 1498 C C . PRO A 1 203 ? 19.442 -3.643 -6.000 1.00 84.69 203 PRO A C 1
ATOM 1500 O O . PRO A 1 203 ? 19.576 -2.437 -6.197 1.00 84.69 203 PRO A O 1
ATOM 1503 N N . SER A 1 204 ? 20.115 -4.540 -6.722 1.00 83.50 204 SER A N 1
ATOM 1504 C CA . SER A 1 204 ? 21.109 -4.156 -7.739 1.00 83.50 204 SER A CA 1
ATOM 1505 C C . SER A 1 204 ? 20.534 -3.268 -8.847 1.00 83.50 204 SER A C 1
ATOM 1507 O O . SER A 1 204 ? 21.260 -2.468 -9.433 1.00 83.50 204 SER A O 1
ATOM 1509 N N . SER A 1 205 ? 19.226 -3.349 -9.109 1.00 83.00 205 SER A N 1
ATOM 1510 C CA . SER A 1 205 ? 18.541 -2.473 -10.061 1.00 83.00 205 SER A CA 1
ATOM 1511 C C . SER A 1 205 ? 18.642 -0.991 -9.688 1.00 83.00 205 SER A C 1
ATOM 1513 O O . SER A 1 205 ? 18.672 -0.158 -10.589 1.00 83.00 205 SER A O 1
ATOM 1515 N N . TRP A 1 206 ? 18.763 -0.653 -8.398 1.00 85.62 206 TRP A N 1
ATOM 1516 C CA . TRP A 1 206 ? 18.863 0.739 -7.946 1.00 85.62 206 TRP A CA 1
ATOM 1517 C C . TRP A 1 206 ? 20.170 1.408 -8.373 1.00 85.62 206 TRP A C 1
ATOM 1519 O O . TRP A 1 206 ? 20.205 2.621 -8.560 1.00 85.62 206 TRP A O 1
ATOM 1529 N N . GLN A 1 207 ? 21.220 0.624 -8.641 1.00 82.69 207 GLN A N 1
ATOM 1530 C CA . GLN A 1 207 ? 22.493 1.139 -9.162 1.00 82.69 207 GLN A CA 1
ATOM 1531 C C . GLN A 1 207 ? 22.350 1.796 -10.542 1.00 82.69 207 GLN A C 1
ATOM 1533 O O . GLN A 1 207 ? 23.232 2.539 -10.956 1.00 82.69 207 GLN A O 1
ATOM 1538 N N . LYS A 1 208 ? 21.256 1.516 -11.263 1.00 80.81 208 LYS A N 1
ATOM 1539 C CA . LYS A 1 208 ? 20.980 2.046 -12.605 1.00 80.81 208 LYS A CA 1
ATOM 1540 C C . LYS A 1 208 ? 19.829 3.056 -12.628 1.00 80.81 208 LYS A C 1
ATOM 1542 O O . LYS A 1 208 ? 19.379 3.422 -13.711 1.00 80.81 208 LYS A O 1
ATOM 1547 N N . ASN A 1 209 ? 19.348 3.513 -11.466 1.00 78.44 209 ASN A N 1
ATOM 1548 C CA . ASN A 1 209 ? 18.236 4.471 -11.390 1.00 78.44 209 ASN A CA 1
ATOM 1549 C C . ASN A 1 209 ? 18.568 5.813 -12.064 1.00 78.44 209 ASN A C 1
ATOM 1551 O O . ASN A 1 209 ? 17.681 6.453 -12.616 1.00 78.44 209 ASN A O 1
ATOM 1555 N N . LEU A 1 210 ? 19.845 6.209 -12.064 1.00 77.31 210 LEU A N 1
ATOM 1556 C CA . LEU A 1 210 ? 20.336 7.426 -12.720 1.00 77.31 210 LEU A CA 1
ATOM 1557 C C . LEU A 1 210 ? 20.809 7.185 -14.168 1.00 77.31 210 LEU A C 1
ATOM 1559 O O . LEU A 1 210 ? 21.438 8.053 -14.767 1.00 77.31 210 LEU A O 1
ATOM 1563 N N . GLY A 1 211 ? 20.502 6.014 -14.733 1.00 75.25 211 GLY A N 1
ATOM 1564 C CA . GLY A 1 211 ? 20.976 5.575 -16.043 1.00 75.25 211 GLY A CA 1
ATOM 1565 C C . GLY A 1 211 ? 22.149 4.597 -15.961 1.00 75.25 211 GLY A C 1
ATOM 1566 O O . GLY A 1 211 ? 22.643 4.249 -14.888 1.00 75.25 211 GLY A O 1
ATOM 1567 N N . GLY A 1 212 ? 22.573 4.102 -17.127 1.00 72.06 212 GLY A N 1
ATOM 1568 C CA . GLY A 1 212 ? 23.846 3.389 -17.242 1.00 72.06 212 GLY A CA 1
ATOM 1569 C C . GLY A 1 212 ? 25.025 4.319 -16.932 1.0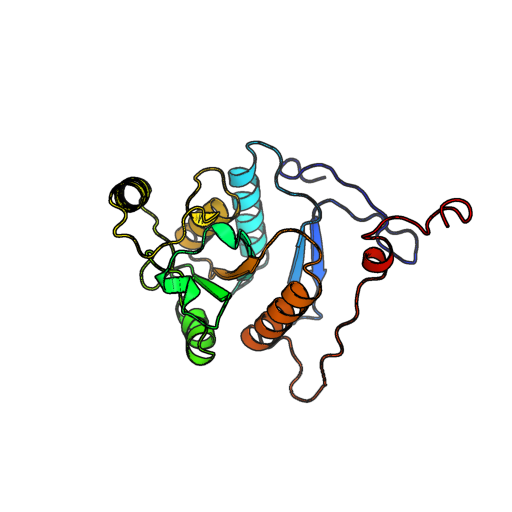0 72.06 212 GLY A C 1
ATOM 1570 O O . GLY A 1 212 ? 24.827 5.533 -16.852 1.00 72.06 212 GLY A O 1
ATOM 1571 N N . PRO A 1 213 ? 26.247 3.782 -16.759 1.00 67.69 213 PRO A N 1
ATOM 1572 C CA . PRO A 1 213 ? 27.419 4.632 -16.598 1.00 67.69 213 PRO A CA 1
ATOM 1573 C C . PRO A 1 213 ? 27.449 5.661 -17.740 1.00 67.69 213 PRO A C 1
ATOM 1575 O O . PRO A 1 213 ? 27.236 5.267 -18.892 1.00 67.69 213 PRO A O 1
ATOM 1578 N N . PRO A 1 214 ? 27.652 6.957 -17.442 1.00 62.66 214 PRO A N 1
ATOM 1579 C CA . PRO A 1 214 ? 27.785 7.968 -18.479 1.00 62.66 214 PRO A CA 1
ATOM 1580 C C . PRO A 1 214 ? 28.887 7.528 -19.439 1.00 62.66 214 PRO A C 1
ATOM 1582 O O . PRO A 1 214 ? 29.905 6.975 -19.007 1.00 62.66 214 PRO A O 1
ATOM 1585 N N . GLU A 1 215 ? 28.681 7.734 -20.742 1.00 59.66 215 GLU A N 1
ATOM 1586 C CA . GLU A 1 215 ? 29.773 7.521 -21.684 1.00 59.66 215 GLU A CA 1
ATOM 1587 C C . GLU A 1 215 ? 30.973 8.339 -21.208 1.00 59.66 215 GLU A C 1
ATOM 1589 O O . GLU A 1 215 ? 30.823 9.491 -20.796 1.00 59.66 215 GLU A O 1
ATOM 1594 N N . SER A 1 216 ? 32.171 7.756 -21.271 1.00 64.50 216 SER A N 1
ATOM 1595 C CA . SER A 1 216 ? 33.417 8.393 -20.826 1.00 64.50 216 SER A CA 1
ATOM 1596 C C . SER A 1 216 ? 33.727 9.724 -21.527 1.00 64.50 216 SER A C 1
ATOM 1598 O O . SER A 1 216 ? 34.730 10.348 -21.217 1.00 64.50 216 SER A O 1
ATOM 1600 N N . MET A 1 217 ? 32.898 10.133 -22.492 1.00 58.25 217 MET A N 1
ATOM 1601 C CA . MET A 1 217 ? 32.974 11.381 -23.247 1.00 58.25 217 MET A CA 1
ATOM 1602 C C . MET A 1 217 ? 32.116 12.523 -22.671 1.00 58.25 217 MET A C 1
ATOM 1604 O O . MET A 1 217 ? 32.122 13.613 -23.235 1.00 58.25 217 MET A O 1
ATOM 1608 N N . LEU A 1 218 ? 31.362 12.299 -21.587 1.00 58.28 218 LEU A N 1
ATOM 1609 C CA . LEU A 1 218 ? 30.511 13.322 -20.953 1.00 58.28 218 LEU A CA 1
ATOM 1610 C C . LEU A 1 218 ? 31.190 14.085 -19.795 1.00 58.28 218 LEU A C 1
ATOM 1612 O O . LEU A 1 218 ? 30.532 14.915 -19.166 1.00 58.28 218 LEU A O 1
ATOM 1616 N N . TYR A 1 219 ? 32.479 13.835 -19.535 1.00 56.12 219 TYR A N 1
ATOM 1617 C CA . TYR A 1 219 ? 33.301 14.530 -18.535 1.00 56.12 219 TYR A CA 1
ATOM 1618 C C . TYR A 1 219 ? 34.624 15.014 -19.121 1.00 56.12 219 TYR A C 1
ATOM 1620 O O . TYR A 1 219 ? 35.209 14.267 -19.938 1.00 56.12 219 TYR A O 1
#

Organism: NCBI:txid101924

Sequence (219 aa):
MDPNMVPVCGNGGPGFSISTGCEMFDLGGKGYALLPRAPPAPGRAAAAAKELADLIQSHGVEEIFLLASSYAGGRRDAQLGDSSRLRYMVTTPALKLSERLRSRGIPVMEGGGDKGWVEDLEQIEKDMNDGTSGAPAFIASQRRSSFLRRLLEECDARGIALCVLLMFVFEGDNSADAAEMAGVASEITGLSTAGEELEWKIPSSWQKNLGGPPESMLY

Foldseek 3Di:
DDLFWDWDWDQPDPPRDIDTQKDWDDLPPLDIDIDGPTGTDVPSLLVVLLVVLVVCVVVVPQAAEAEEEDAQVQADPVCVPDPDQKEKAKAPLQLVLLVLCVVVVHYHQWPCPSRNADPDLVSLVVLVVVVPTNHTRDDLLNDPSRSVVSNSVNCNVVSHIYMYMYGHDHDDPCVVVVVVRVVSVCVSSVVDDPPDDPPDDDDPVVVQVVHDDPDPVPD

InterPro domains:
  IPR016562 Proteasome assembly chaperone 2, eukaryotic [PTHR12970] (2-219)
  IPR038389 Proteasome assembly chaperone 2 superfamily [G3DSA:3.40.50.10900] (132-219)